Protein AF-A0A8C1MIL1-F1 (afdb_monomer_lite)

Secondary structure (DSSP, 8-state):
-B--PPPP--S----EEE-GGGSSEEEPTTTTTT-GGGGGT--SSSSTTB----S----TTSPP-SGGGT-EEEEE-SS--EEEEEEEEEEEETTEEEEEEEEETTSEEESSSS--TT-S--S----S--EEEEEESSGGGTS-EEEEEEEESSSHHHHHHHHHHHHH-GGG----SEEEEEEEEESSSSS-SEEEEEEEEE-SS-EEEEEEEEEE---SS--EEEEE-GGGSSEEE-TTTTTT-GGGGGG--SSSSTTEEEEE-S--TT-----EEEEEETTEEEEEE-----

Structure (mmCIF, N/CA/C/O backbone):
data_AF-A0A8C1MIL1-F1
#
_entry.id   AF-A0A8C1MIL1-F1
#
loop_
_atom_site.group_PDB
_atom_site.id
_atom_site.type_symbol
_atom_site.label_atom_id
_atom_site.label_alt_id
_atom_site.label_comp_id
_atom_site.label_asym_id
_atom_site.label_entity_id
_atom_site.label_seq_id
_atom_site.pdbx_PDB_ins_code
_atom_site.Cartn_x
_atom_site.Cartn_y
_atom_site.Cartn_z
_atom_site.occupancy
_atom_site.B_iso_or_equiv
_atom_site.auth_seq_id
_atom_site.auth_comp_id
_atom_site.auth_asym_id
_atom_site.auth_atom_id
_atom_site.pdbx_PDB_model_num
ATOM 1 N N . MET A 1 1 ? -21.836 22.537 -1.228 1.00 87.62 1 MET A N 1
ATOM 2 C CA . MET A 1 1 ? -23.223 22.796 -0.783 1.00 87.62 1 MET A CA 1
ATOM 3 C C . MET A 1 1 ? -23.306 24.223 -0.246 1.00 87.62 1 MET A C 1
ATOM 5 O O . MET A 1 1 ? -22.342 24.666 0.369 1.00 87.62 1 MET A O 1
ATOM 9 N N . ASN A 1 2 ? -24.400 24.948 -0.502 1.00 90.69 2 ASN A N 1
ATOM 10 C CA . ASN A 1 2 ? -24.630 26.299 0.033 1.00 90.69 2 ASN A CA 1
ATOM 11 C C . ASN A 1 2 ? -26.013 26.344 0.699 1.00 90.69 2 ASN A C 1
ATOM 13 O O . ASN A 1 2 ? -26.997 25.983 0.055 1.00 90.69 2 ASN A O 1
ATOM 17 N N . TYR A 1 3 ? -26.075 26.788 1.950 1.00 89.75 3 TYR A N 1
ATOM 18 C CA . TYR A 1 3 ? -27.284 26.867 2.767 1.00 89.75 3 TYR A CA 1
ATOM 19 C C . TYR A 1 3 ? -27.642 28.328 3.040 1.00 89.75 3 TYR A C 1
ATOM 21 O O . TYR A 1 3 ? -26.785 29.125 3.417 1.00 89.75 3 TYR A O 1
ATOM 29 N N . GLY A 1 4 ? -28.912 28.670 2.828 1.00 86.75 4 GLY A N 1
ATOM 30 C CA . GLY A 1 4 ? -29.491 29.978 3.136 1.00 86.75 4 GLY A CA 1
ATOM 31 C C . GLY A 1 4 ? -30.578 29.863 4.202 1.00 86.75 4 GLY A C 1
ATOM 32 O O . GLY A 1 4 ? -30.612 28.897 4.962 1.00 86.75 4 GLY A O 1
ATOM 33 N N . ASP A 1 5 ? -31.484 30.835 4.252 1.00 87.62 5 ASP A N 1
ATOM 34 C CA . ASP A 1 5 ? -32.628 30.778 5.162 1.00 87.62 5 ASP A CA 1
ATOM 35 C C . ASP A 1 5 ? -33.560 29.607 4.811 1.00 87.62 5 ASP A C 1
ATOM 37 O O . ASP A 1 5 ? -34.114 29.536 3.713 1.00 87.62 5 ASP A O 1
ATOM 41 N N . CYS A 1 6 ? -33.746 28.689 5.761 1.00 76.69 6 CYS A N 1
ATOM 42 C CA . CYS A 1 6 ? -34.662 27.559 5.631 1.00 76.69 6 CYS A CA 1
ATOM 43 C C . CYS A 1 6 ? -35.956 27.823 6.413 1.00 76.69 6 CYS A C 1
ATOM 45 O O . CYS A 1 6 ? -35.919 28.156 7.599 1.00 76.69 6 CYS A O 1
ATOM 47 N N . ALA A 1 7 ? -37.107 27.629 5.763 1.00 77.81 7 ALA A N 1
ATOM 48 C CA . ALA A 1 7 ? -38.403 27.617 6.439 1.00 77.81 7 ALA A CA 1
ATOM 49 C C . ALA A 1 7 ? -38.511 26.427 7.412 1.00 77.81 7 ALA A C 1
ATOM 51 O O . ALA A 1 7 ? -37.730 25.478 7.339 1.00 77.81 7 ALA A O 1
ATOM 52 N N . VAL A 1 8 ? -39.484 26.470 8.326 1.00 74.50 8 VAL A N 1
ATOM 53 C CA . VAL A 1 8 ? -39.762 25.341 9.225 1.00 74.50 8 VAL A CA 1
ATOM 54 C C . VAL A 1 8 ? -40.230 24.142 8.396 1.00 74.50 8 VAL A C 1
ATOM 56 O O . VAL A 1 8 ? -41.232 24.213 7.688 1.00 74.50 8 VAL A O 1
ATOM 59 N N . LEU A 1 9 ? -39.491 23.044 8.498 1.00 68.88 9 LEU A N 1
ATOM 60 C CA . LEU A 1 9 ? -39.793 21.741 7.922 1.00 68.88 9 LEU A CA 1
ATOM 61 C C . LEU A 1 9 ? -40.241 20.784 9.034 1.00 68.88 9 LEU A C 1
ATOM 63 O O . LEU A 1 9 ? -39.664 20.765 10.124 1.00 68.88 9 LEU A O 1
ATOM 67 N N . TYR A 1 10 ? -41.269 19.983 8.752 1.00 64.50 10 TYR A N 1
ATOM 68 C CA . TYR A 1 10 ? -41.769 18.945 9.653 1.00 64.50 10 TYR A CA 1
ATOM 69 C C . TYR A 1 10 ? -41.165 17.592 9.251 1.00 64.50 10 TYR A C 1
ATOM 71 O O . TYR A 1 10 ? -41.580 17.002 8.257 1.00 64.50 10 TYR A O 1
ATOM 79 N N . GLY A 1 11 ? -40.166 17.118 10.001 1.00 68.44 11 GLY A N 1
ATOM 80 C CA . GLY A 1 11 ? -39.494 15.832 9.776 1.00 68.44 11 GLY A CA 1
ATOM 81 C C . GLY A 1 11 ? -38.071 15.796 10.339 1.00 68.44 11 GLY A C 1
ATOM 82 O O . GLY A 1 11 ? -37.506 16.839 10.667 1.00 68.44 11 GLY A O 1
ATOM 83 N N . GLN A 1 12 ? -37.494 14.596 10.457 1.00 70.12 12 GLN A N 1
ATOM 84 C CA . GLN A 1 12 ? -36.048 14.452 10.645 1.00 70.12 12 GLN A CA 1
ATOM 85 C C . GLN A 1 12 ? -35.345 14.855 9.350 1.00 70.12 12 GLN A C 1
ATOM 87 O O . GLN A 1 12 ? -35.770 14.462 8.263 1.00 70.12 12 GLN A O 1
ATOM 92 N N . LEU A 1 13 ? -34.299 15.666 9.473 1.00 75.81 13 LEU A N 1
ATOM 93 C CA . LEU A 1 13 ? -33.546 16.185 8.344 1.00 75.81 13 LEU A CA 1
ATOM 94 C C . LEU A 1 13 ? -32.064 15.983 8.614 1.00 75.81 13 LEU A C 1
ATOM 96 O O . LEU A 1 13 ? -31.612 16.123 9.743 1.00 75.81 13 LEU A O 1
ATOM 100 N N . GLU A 1 14 ? -31.325 15.647 7.571 1.00 85.88 14 GLU A N 1
ATOM 101 C CA . GLU A 1 14 ? -29.888 15.451 7.634 1.00 85.88 14 GLU A CA 1
ATOM 102 C C . GLU A 1 14 ? -29.273 16.112 6.407 1.00 85.88 14 GLU A C 1
ATOM 104 O O . GLU A 1 14 ? -29.796 16.001 5.297 1.00 85.88 14 GLU A O 1
ATOM 109 N N . ALA A 1 15 ? -28.201 16.867 6.617 1.00 86.19 15 ALA A N 1
ATOM 110 C CA . ALA A 1 15 ? -27.497 17.575 5.561 1.00 86.19 15 ALA A CA 1
ATOM 111 C C . ALA A 1 15 ? -26.055 17.085 5.550 1.00 86.19 15 ALA A C 1
ATOM 113 O O . ALA A 1 15 ? -25.417 17.039 6.597 1.00 86.19 15 ALA A O 1
ATOM 114 N N . GLY A 1 16 ? -25.533 16.708 4.388 1.00 87.25 16 GLY A N 1
ATOM 115 C CA . GLY A 1 16 ? -24.273 15.982 4.333 1.00 87.25 16 GLY A CA 1
ATOM 116 C C . GLY A 1 16 ? -24.038 15.302 2.996 1.00 87.25 16 GLY A C 1
ATOM 117 O O . GLY A 1 16 ? -24.721 15.594 2.013 1.00 87.25 16 GLY A O 1
ATOM 118 N N . TYR A 1 17 ? -23.065 14.402 2.963 1.00 84.56 17 TYR A N 1
ATOM 119 C CA . TYR A 1 17 ? -22.902 13.447 1.873 1.00 84.56 17 TYR A CA 1
ATOM 120 C C . TYR A 1 17 ? -22.817 12.038 2.446 1.00 84.56 17 TYR A C 1
ATOM 122 O O . TYR A 1 17 ? -22.338 11.845 3.560 1.00 84.56 17 TYR A O 1
ATOM 130 N N . ASP A 1 18 ? -23.250 11.071 1.653 1.00 80.19 18 ASP A N 1
ATOM 131 C CA . ASP A 1 18 ? -23.082 9.651 1.919 1.00 80.19 18 ASP A CA 1
ATOM 132 C C . ASP A 1 18 ? -22.713 8.973 0.596 1.00 80.19 18 ASP A C 1
ATOM 134 O O . ASP A 1 18 ? -23.289 9.292 -0.452 1.00 80.19 18 ASP A O 1
ATOM 138 N N . THR A 1 19 ? -21.702 8.109 0.609 1.00 69.94 19 THR A N 1
ATOM 139 C CA . THR A 1 19 ? -21.298 7.328 -0.562 1.00 69.94 19 THR A CA 1
ATOM 140 C C . THR A 1 19 ? -21.998 5.974 -0.583 1.00 69.94 19 THR A C 1
ATOM 142 O O . THR A 1 19 ? -22.664 5.554 0.361 1.00 69.94 19 THR A O 1
ATOM 145 N N . ILE A 1 20 ? -21.849 5.246 -1.691 1.00 63.03 20 ILE A N 1
ATOM 146 C CA . ILE A 1 20 ? -22.391 3.892 -1.797 1.00 63.03 20 ILE A CA 1
ATOM 147 C C . ILE A 1 20 ? -21.884 3.014 -0.635 1.00 63.03 20 ILE A C 1
ATOM 149 O O . ILE A 1 20 ? -20.690 3.001 -0.311 1.00 63.03 20 ILE A O 1
ATOM 153 N N . ASN A 1 21 ? -22.813 2.297 0.002 1.00 63.28 21 ASN A N 1
ATOM 154 C CA . ASN A 1 21 ? -22.585 1.462 1.188 1.00 63.28 21 ASN A CA 1
ATOM 155 C C . ASN A 1 21 ? -22.041 2.208 2.426 1.00 63.28 21 ASN A C 1
ATOM 157 O O . ASN A 1 21 ? -21.473 1.564 3.306 1.00 63.28 21 ASN A O 1
ATOM 161 N N . SER A 1 22 ? -22.162 3.538 2.485 1.00 71.00 22 SER A N 1
ATOM 162 C CA . SER A 1 22 ? -21.698 4.378 3.599 1.00 71.00 22 SER A CA 1
ATOM 163 C C . SER A 1 22 ? -20.225 4.197 3.967 1.00 71.00 22 SER A C 1
ATOM 165 O O . SER A 1 22 ? -19.813 4.325 5.119 1.00 71.00 22 SER A O 1
ATOM 167 N N . THR A 1 23 ? -19.406 3.914 2.953 1.00 54.88 23 THR A N 1
ATOM 168 C CA . THR A 1 23 ? -17.947 3.771 3.088 1.00 54.88 23 THR A CA 1
ATOM 169 C C . THR A 1 23 ? -17.256 5.099 3.395 1.00 54.88 23 THR A C 1
ATOM 171 O O . THR A 1 23 ? -16.190 5.119 4.008 1.00 54.88 23 THR A O 1
ATOM 174 N N . SER A 1 24 ? -17.864 6.213 2.995 1.00 63.47 24 SER A N 1
ATOM 175 C CA . SER A 1 24 ? -17.456 7.562 3.352 1.00 63.47 24 SER A CA 1
ATOM 176 C C . SER A 1 24 ? -18.701 8.430 3.435 1.00 63.47 24 SER A C 1
ATOM 178 O O . SER A 1 24 ? -19.459 8.545 2.476 1.00 63.47 24 SER A O 1
ATOM 180 N N . TYR A 1 25 ? -18.930 9.037 4.588 1.00 78.12 25 TYR A N 1
ATOM 181 C CA . TYR A 1 25 ? -20.067 9.916 4.787 1.00 78.12 25 TYR A CA 1
ATOM 182 C C . TYR A 1 25 ? -19.682 11.042 5.733 1.00 78.12 25 TYR A C 1
ATOM 184 O O . TYR A 1 25 ? -18.759 10.924 6.545 1.00 78.12 25 TYR A O 1
ATOM 192 N N . PHE A 1 26 ? -20.392 12.154 5.623 1.00 81.88 26 PHE A N 1
ATOM 193 C CA . PHE A 1 26 ? -20.271 13.257 6.553 1.00 81.88 26 PHE A CA 1
ATOM 194 C C . PHE A 1 26 ? -21.630 13.878 6.790 1.00 81.88 26 PHE A C 1
ATOM 196 O O . PHE A 1 26 ? -22.290 14.320 5.850 1.00 81.88 26 PHE A O 1
ATOM 203 N N . VAL A 1 27 ? -21.978 13.990 8.065 1.00 87.75 27 VAL A N 1
ATOM 204 C CA . VAL A 1 27 ? -23.176 14.678 8.526 1.00 87.75 27 VAL A CA 1
ATOM 205 C C . VAL A 1 27 ? -22.779 16.054 9.024 1.00 87.75 27 VAL A C 1
ATOM 207 O O . VAL A 1 27 ? -21.952 16.182 9.927 1.00 87.75 27 VAL A O 1
ATOM 210 N N . ILE A 1 28 ? -23.368 17.095 8.447 1.00 87.44 28 ILE A N 1
ATOM 211 C CA . ILE A 1 28 ? -23.156 18.466 8.894 1.00 87.44 28 ILE A CA 1
ATOM 212 C C . ILE A 1 28 ? -23.708 18.607 10.318 1.00 87.44 28 ILE A C 1
ATOM 214 O O . ILE A 1 28 ? -24.901 18.348 10.531 1.00 87.44 28 ILE A O 1
ATOM 218 N N . PRO A 1 29 ? -22.878 19.048 11.285 1.00 82.69 29 PRO A N 1
ATOM 219 C CA . PRO A 1 29 ? -23.339 19.371 12.629 1.00 82.69 29 PRO A CA 1
ATOM 220 C C . PRO A 1 29 ? -24.530 20.335 12.585 1.00 82.69 29 PRO A C 1
ATOM 222 O O . PRO A 1 29 ? -24.611 21.183 11.702 1.00 82.69 29 PRO A O 1
ATOM 225 N N . ASP A 1 30 ? -25.454 20.195 13.533 1.00 81.88 30 ASP A N 1
ATOM 226 C CA . ASP A 1 30 ? -26.741 20.910 13.621 1.00 81.88 30 ASP A CA 1
ATOM 227 C C . ASP A 1 30 ? -27.848 20.471 12.650 1.00 81.88 30 ASP A C 1
ATOM 229 O O . ASP A 1 30 ? -29.009 20.815 12.882 1.00 81.88 30 ASP A O 1
ATOM 233 N N . SER A 1 31 ? -27.559 19.667 11.621 1.00 84.62 31 SER A N 1
ATOM 234 C CA . SER A 1 31 ? -28.613 19.221 10.695 1.00 84.62 31 SER A CA 1
ATOM 235 C C . SER A 1 31 ? -29.627 18.263 11.342 1.00 84.62 31 SER A C 1
ATOM 237 O O . SER A 1 31 ? -30.827 18.440 11.146 1.00 84.62 31 SER A O 1
ATOM 239 N N . THR A 1 32 ? -29.172 17.334 12.191 1.00 75.94 32 THR A N 1
ATOM 240 C CA . THR A 1 32 ? -29.950 16.177 12.684 1.00 75.94 32 THR A CA 1
ATOM 241 C C . THR A 1 32 ? -30.820 16.419 13.921 1.00 75.94 32 THR A C 1
ATOM 243 O O . THR A 1 32 ? -31.705 15.618 14.212 1.00 75.94 32 THR A O 1
ATOM 246 N N . ASN A 1 33 ? -30.637 17.538 14.630 1.00 70.69 33 ASN A N 1
ATOM 247 C CA . ASN A 1 33 ? -31.341 17.834 15.892 1.00 70.69 33 ASN A CA 1
ATOM 248 C C . ASN A 1 33 ? -32.449 18.894 15.748 1.00 70.69 33 ASN A C 1
ATOM 250 O O . ASN A 1 33 ? -32.791 19.579 16.709 1.00 70.69 33 ASN A O 1
ATOM 254 N N . GLY A 1 34 ? -32.981 19.090 14.537 1.00 72.19 34 GLY A N 1
ATOM 255 C CA . GLY A 1 34 ? -33.974 20.138 14.267 1.00 72.19 34 GLY A CA 1
ATOM 256 C C . GLY A 1 34 ?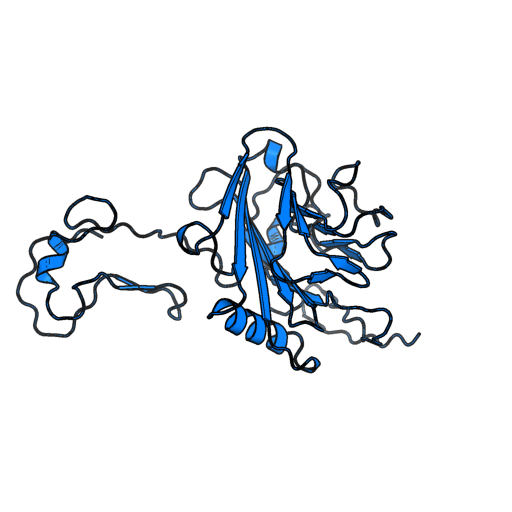 -33.395 21.560 14.226 1.00 72.19 34 GLY A C 1
ATOM 257 O O . GLY A 1 34 ? -34.149 22.517 14.076 1.00 72.19 34 GLY A O 1
ATOM 258 N N . ASN A 1 35 ? -32.067 21.706 14.302 1.00 78.81 35 ASN A N 1
ATOM 259 C CA . ASN A 1 35 ? -31.348 22.981 14.212 1.00 78.81 35 ASN A CA 1
ATOM 260 C C . ASN A 1 35 ? -30.860 23.281 12.777 1.00 78.81 35 ASN A C 1
ATOM 262 O O . ASN A 1 35 ? -29.920 24.044 12.562 1.00 78.81 35 ASN A O 1
ATOM 266 N N . TYR A 1 36 ? -31.513 22.708 11.761 1.00 82.12 36 TYR A N 1
ATOM 267 C CA . TYR A 1 36 ? -31.138 22.880 10.352 1.00 82.12 36 TYR A CA 1
ATOM 268 C C . TYR A 1 36 ? -31.207 24.345 9.882 1.00 82.12 36 TYR A C 1
ATOM 270 O O . TYR A 1 36 ? -30.542 24.723 8.922 1.00 82.12 36 TYR A O 1
ATOM 278 N N . GLN A 1 37 ? -31.956 25.208 10.578 1.00 86.69 37 GLN A N 1
ATOM 279 C CA . GLN A 1 37 ? -31.957 26.653 10.321 1.00 86.69 37 GLN A CA 1
ATOM 280 C C . GLN A 1 37 ? -30.601 27.315 10.609 1.00 86.69 37 GLN A C 1
ATOM 282 O O . GLN A 1 37 ? -30.321 28.387 10.068 1.00 86.69 37 GLN A O 1
ATOM 287 N N . ASN A 1 38 ? -29.746 26.687 11.421 1.00 87.88 38 ASN A N 1
ATOM 288 C CA . ASN A 1 38 ? -28.394 27.165 11.683 1.00 87.88 38 ASN A CA 1
ATOM 289 C C . ASN A 1 38 ? -27.404 26.826 10.558 1.00 87.88 38 ASN A C 1
ATOM 291 O O . ASN A 1 38 ? -26.312 27.386 10.536 1.00 87.88 38 ASN A O 1
ATOM 295 N N . LEU A 1 39 ? -27.768 25.981 9.582 1.00 88.69 39 LEU A N 1
ATOM 296 C CA . LEU A 1 39 ? -26.863 25.586 8.492 1.00 88.69 39 LEU A CA 1
ATOM 297 C C . LEU A 1 39 ? -26.312 26.779 7.699 1.00 88.69 39 LEU A C 1
ATOM 299 O O . LEU A 1 39 ? -25.185 26.719 7.221 1.00 88.69 39 LEU A O 1
ATOM 303 N N . LYS A 1 40 ? -27.056 27.890 7.616 1.00 90.81 40 LYS A N 1
ATOM 304 C CA . LYS A 1 40 ? -26.605 29.154 7.002 1.00 90.81 40 LYS A CA 1
ATOM 305 C C . LYS A 1 40 ? -25.432 29.835 7.724 1.00 90.81 40 LYS A C 1
ATOM 307 O O . LYS A 1 40 ? -24.775 30.690 7.142 1.00 90.81 40 LYS A O 1
ATOM 312 N N . ASN A 1 41 ? -25.187 29.487 8.986 1.00 91.62 41 ASN A N 1
ATOM 313 C CA . ASN A 1 41 ? -24.117 30.051 9.810 1.00 91.62 41 ASN A CA 1
ATOM 314 C C . ASN A 1 41 ? -22.939 29.082 9.980 1.00 91.62 41 ASN A C 1
ATOM 316 O O . ASN A 1 41 ? -21.867 29.503 10.408 1.00 91.62 41 ASN A O 1
ATOM 320 N N . THR A 1 42 ? -23.118 27.798 9.663 1.00 90.50 42 THR A N 1
ATOM 321 C CA . THR A 1 42 ? -22.063 26.789 9.793 1.00 90.50 42 THR A CA 1
ATOM 322 C C . THR A 1 42 ? -21.232 26.692 8.512 1.00 90.50 42 THR A C 1
ATOM 324 O O . THR A 1 42 ? -21.688 27.047 7.422 1.00 90.50 42 THR A O 1
ATOM 327 N N . THR A 1 43 ? -19.976 26.255 8.633 1.00 91.88 43 THR A N 1
ATOM 328 C CA . THR A 1 43 ? -19.057 26.104 7.497 1.00 91.88 43 THR A CA 1
ATOM 329 C C . THR A 1 43 ? -17.841 25.264 7.881 1.00 91.88 43 THR A C 1
ATOM 331 O O . THR A 1 43 ? -17.427 25.263 9.038 1.00 91.88 43 THR A O 1
ATOM 334 N N . ASN A 1 44 ? -17.230 24.606 6.896 1.00 88.75 44 ASN A N 1
ATOM 335 C CA . ASN A 1 44 ? -15.891 24.017 6.996 1.00 88.75 44 ASN A CA 1
ATOM 336 C C . ASN A 1 44 ? -14.839 24.743 6.135 1.00 88.75 44 ASN A C 1
ATOM 338 O O . ASN A 1 44 ? -13.706 24.286 6.029 1.00 88.75 44 ASN A O 1
ATOM 342 N N . VAL A 1 45 ? -15.208 25.860 5.501 1.00 90.25 45 VAL A N 1
ATOM 343 C CA . VAL A 1 45 ? -14.343 26.647 4.601 1.00 90.25 45 VAL A CA 1
ATOM 344 C C . VAL A 1 45 ? -14.342 28.136 4.943 1.00 90.25 45 VAL A C 1
ATOM 346 O O . VAL A 1 45 ? -14.028 28.969 4.098 1.00 90.25 45 VAL A O 1
ATOM 349 N N . ASN A 1 46 ? -14.707 28.488 6.177 1.00 90.69 46 ASN A N 1
ATOM 350 C CA . ASN A 1 46 ? -14.740 29.867 6.678 1.00 90.69 46 ASN A CA 1
ATOM 351 C C . ASN A 1 46 ? -15.631 30.824 5.858 1.00 90.69 46 ASN A C 1
ATOM 353 O O . ASN A 1 46 ? -15.410 32.033 5.851 1.00 90.69 46 ASN A O 1
ATOM 357 N N . VAL A 1 47 ? -16.661 30.299 5.186 1.00 92.62 47 VAL A N 1
ATOM 358 C CA . VAL A 1 47 ? -17.673 31.092 4.472 1.00 92.62 47 VAL A CA 1
ATOM 359 C C . VAL A 1 47 ? -19.052 30.664 4.982 1.00 92.62 47 VAL A C 1
ATOM 361 O O . VAL A 1 47 ? -19.442 29.527 4.712 1.00 92.62 47 VAL A O 1
ATOM 364 N N . PRO A 1 48 ? -19.797 31.523 5.709 1.00 94.31 48 PRO A N 1
ATOM 365 C CA . PRO A 1 48 ? -21.088 31.161 6.297 1.00 94.31 48 PRO A CA 1
ATOM 366 C C . PRO A 1 48 ? -22.035 30.496 5.294 1.00 94.31 48 PRO A C 1
ATOM 368 O O . PRO A 1 48 ? -22.184 30.963 4.162 1.00 94.31 48 PRO A O 1
ATOM 371 N N . GLY A 1 49 ? -22.618 29.363 5.686 1.00 91.06 49 GLY A N 1
ATOM 372 C CA . GLY A 1 49 ? -23.559 28.605 4.864 1.00 91.06 49 GLY A CA 1
ATOM 373 C C . GLY A 1 49 ? -22.898 27.775 3.770 1.00 91.06 49 GLY A C 1
ATOM 374 O O . GLY A 1 49 ? -23.558 26.947 3.142 1.00 91.06 49 GLY A O 1
ATOM 375 N N . ARG A 1 50 ? -21.595 27.940 3.526 1.00 92.06 50 ARG A N 1
ATOM 376 C CA . ARG A 1 50 ? -20.857 27.160 2.535 1.00 92.06 50 ARG A CA 1
ATOM 377 C C . ARG A 1 50 ? -20.193 25.969 3.195 1.00 92.06 50 ARG A C 1
ATOM 379 O O . ARG A 1 50 ? -19.356 26.110 4.084 1.00 92.06 50 ARG A O 1
ATOM 386 N N . TRP A 1 51 ? -20.499 24.805 2.650 1.00 90.44 51 TRP A N 1
ATOM 387 C CA . TRP A 1 51 ? -19.824 23.557 2.959 1.00 90.44 51 TRP A CA 1
ATOM 388 C C . TRP A 1 51 ? -19.199 22.998 1.691 1.00 90.44 51 TRP A C 1
ATOM 390 O O . TRP A 1 51 ? -19.889 22.808 0.683 1.00 90.44 51 TRP A O 1
ATOM 400 N N . ALA A 1 52 ? -17.897 22.750 1.719 1.00 83.31 52 ALA A N 1
ATOM 401 C CA . ALA A 1 52 ? -17.183 22.129 0.613 1.00 83.31 52 ALA A CA 1
ATOM 402 C C . ALA A 1 52 ? -16.678 20.759 1.052 1.00 83.31 52 ALA A C 1
ATOM 404 O O . ALA A 1 52 ? -15.958 20.643 2.036 1.00 83.31 52 ALA A O 1
ATOM 405 N N . PHE A 1 53 ? -17.056 19.727 0.313 1.00 76.56 53 PHE A N 1
ATOM 406 C CA . PHE A 1 53 ? -16.593 18.367 0.550 1.00 76.56 53 PHE A CA 1
ATOM 407 C C . PHE A 1 53 ? -15.804 17.915 -0.663 1.00 76.56 53 PHE A C 1
ATOM 409 O O . PHE A 1 53 ? -16.107 18.324 -1.788 1.00 76.56 53 PHE A O 1
ATOM 416 N N . ASN A 1 54 ? -14.779 17.103 -0.431 1.00 68.19 54 ASN A N 1
ATOM 417 C CA . ASN A 1 54 ? -14.012 16.534 -1.521 1.00 68.19 54 ASN A CA 1
ATOM 418 C C . ASN A 1 54 ? -14.896 15.519 -2.262 1.00 68.19 54 ASN A C 1
ATOM 420 O O . ASN A 1 54 ? -15.361 14.558 -1.660 1.00 68.19 54 ASN A O 1
ATOM 424 N N . ALA A 1 55 ? -15.170 15.770 -3.544 1.00 64.50 55 ALA A N 1
ATOM 425 C CA . ALA A 1 55 ? -15.975 14.879 -4.381 1.00 64.50 55 ALA A CA 1
ATOM 426 C C . ALA A 1 55 ? -15.168 13.683 -4.913 1.00 64.50 55 ALA A C 1
ATOM 428 O O . ALA A 1 55 ? -15.748 12.737 -5.441 1.00 64.50 55 ALA A O 1
ATOM 429 N N . TRP A 1 56 ? -13.839 13.727 -4.787 1.00 73.19 56 TRP A N 1
ATOM 430 C CA . TRP A 1 56 ? -12.969 12.604 -5.083 1.00 73.19 56 TRP A CA 1
ATOM 431 C C . TRP A 1 56 ? -12.723 11.798 -3.808 1.00 73.19 56 TRP A C 1
ATOM 433 O O . TRP A 1 56 ? -12.280 12.339 -2.792 1.00 73.19 56 TRP A O 1
ATOM 443 N N . ALA A 1 57 ? -12.993 10.500 -3.889 1.00 75.38 57 ALA A N 1
ATOM 444 C CA . ALA A 1 57 ? -12.619 9.525 -2.883 1.00 75.38 57 ALA A CA 1
ATOM 445 C C . ALA A 1 57 ? -11.640 8.536 -3.514 1.00 75.38 57 ALA A C 1
ATOM 447 O O . ALA A 1 57 ? -11.818 8.125 -4.663 1.00 75.38 57 ALA A O 1
ATOM 448 N N . ALA A 1 58 ? -10.622 8.143 -2.751 1.00 85.56 58 ALA A N 1
ATOM 449 C CA . ALA A 1 58 ? -9.769 7.034 -3.144 1.00 85.56 58 ALA A CA 1
ATOM 450 C C . ALA A 1 58 ? -10.608 5.749 -3.313 1.00 85.56 58 ALA A C 1
ATOM 452 O O . ALA A 1 58 ? -11.671 5.626 -2.690 1.00 85.56 58 ALA A O 1
ATOM 453 N N . PRO A 1 59 ? -10.148 4.774 -4.119 1.00 90.31 59 PRO A N 1
ATOM 454 C CA . PRO A 1 59 ? -10.822 3.485 -4.230 1.00 90.31 59 PRO A CA 1
ATOM 455 C C . PRO A 1 59 ? -11.063 2.868 -2.847 1.00 90.31 59 PRO A C 1
ATOM 457 O O . PRO A 1 59 ? -10.193 2.931 -1.983 1.00 90.31 59 PRO A O 1
ATOM 460 N N . ALA A 1 60 ? -12.217 2.226 -2.632 1.00 88.81 60 ALA A N 1
ATOM 461 C CA . ALA A 1 60 ? -12.618 1.718 -1.312 1.00 88.81 60 ALA A CA 1
ATOM 462 C C . ALA A 1 60 ? -11.624 0.712 -0.695 1.00 88.81 60 ALA A C 1
ATOM 464 O O . ALA A 1 60 ? -11.603 0.523 0.521 1.00 88.81 60 ALA A O 1
ATOM 465 N N . ILE A 1 61 ? -10.776 0.084 -1.517 1.00 94.81 61 ILE A N 1
ATOM 466 C CA . ILE A 1 61 ? -9.689 -0.795 -1.070 1.00 94.81 61 ILE A CA 1
ATOM 467 C C . ILE A 1 61 ? -8.567 -0.043 -0.339 1.00 94.81 61 ILE A C 1
ATOM 469 O O . ILE A 1 61 ? -7.790 -0.672 0.369 1.00 94.81 61 ILE A O 1
ATOM 473 N N . PHE A 1 62 ? -8.467 1.280 -0.454 1.00 96.38 62 PHE A N 1
ATOM 474 C CA . PHE A 1 62 ? -7.472 2.052 0.280 1.00 96.38 62 PHE A CA 1
ATOM 475 C C . PHE A 1 62 ? -7.867 2.150 1.755 1.00 96.38 62 PHE A C 1
ATOM 477 O O . PHE A 1 62 ? -9.030 2.365 2.118 1.00 96.38 62 PHE A O 1
ATOM 484 N N . TYR A 1 63 ? -6.879 1.982 2.623 1.00 95.38 63 TYR A N 1
ATOM 485 C CA . TYR A 1 63 ? -6.942 2.426 4.007 1.00 95.38 63 TYR A CA 1
ATOM 486 C C . TYR A 1 63 ? -6.951 3.951 4.021 1.00 95.38 63 TYR A C 1
ATOM 488 O O . TYR A 1 63 ? -6.420 4.568 3.100 1.00 95.38 63 TYR A O 1
ATOM 496 N N . LEU A 1 64 ? -7.587 4.554 5.028 1.00 90.06 64 LEU A N 1
ATOM 497 C CA . LEU A 1 64 ? -7.620 6.012 5.148 1.00 90.06 64 LEU A CA 1
ATOM 498 C C . LEU A 1 64 ? -6.187 6.560 5.193 1.00 90.06 64 LEU A C 1
ATOM 500 O O . LEU A 1 64 ? -5.320 5.943 5.804 1.00 90.06 64 LEU A O 1
ATOM 504 N N . PHE A 1 65 ? -5.966 7.691 4.529 1.00 92.00 65 PHE A N 1
ATOM 505 C CA . PHE A 1 65 ? -4.664 8.345 4.436 1.00 92.00 65 PHE A CA 1
ATOM 506 C C . PHE A 1 65 ? -4.819 9.868 4.351 1.00 92.00 65 PHE A C 1
ATOM 508 O O . PHE A 1 65 ? -5.909 10.394 4.092 1.00 92.00 65 PHE A O 1
ATOM 515 N N . GLY A 1 66 ? -3.702 10.566 4.528 1.00 88.06 66 GLY A N 1
ATOM 516 C CA . GLY A 1 66 ? -3.581 12.020 4.550 1.00 88.06 66 GLY A CA 1
ATOM 517 C C . GLY A 1 66 ? -3.912 12.638 5.910 1.00 88.06 66 GLY A C 1
ATOM 518 O O . GLY A 1 66 ? -4.302 11.962 6.861 1.00 88.06 66 GLY A O 1
ATOM 519 N N . SER A 1 67 ? -3.803 13.960 5.993 1.00 82.44 67 SER A N 1
ATOM 520 C CA . SER A 1 67 ? -3.941 14.743 7.229 1.00 82.44 67 SER A CA 1
ATOM 521 C C . SER A 1 67 ? -5.231 14.459 8.006 1.00 82.44 67 SER A C 1
ATOM 523 O O . SER A 1 67 ? -5.233 14.457 9.234 1.00 82.44 67 SER A O 1
ATOM 525 N N . ALA A 1 68 ? -6.340 14.182 7.311 1.00 80.12 68 ALA A N 1
ATOM 526 C CA . ALA A 1 68 ? -7.616 13.849 7.950 1.00 80.12 68 ALA A CA 1
ATOM 527 C C . ALA A 1 68 ? -7.602 12.483 8.667 1.00 80.12 68 ALA A C 1
ATOM 529 O O . ALA A 1 68 ? -8.366 12.284 9.609 1.00 80.12 68 ALA A O 1
ATOM 530 N N . ALA A 1 69 ? -6.734 11.561 8.241 1.00 81.69 69 ALA A N 1
ATOM 531 C CA . ALA A 1 69 ? -6.462 10.289 8.910 1.00 81.69 69 ALA A CA 1
ATOM 532 C C . ALA A 1 69 ? -5.375 10.409 10.000 1.00 81.69 69 ALA A C 1
ATOM 534 O O . ALA A 1 69 ? -5.113 9.443 10.720 1.00 81.69 69 ALA A O 1
ATOM 535 N N . GLY A 1 70 ? -4.780 11.600 10.148 1.00 86.88 70 GLY A N 1
ATOM 536 C CA . GLY A 1 70 ? -3.701 11.894 11.085 1.00 86.88 70 GLY A CA 1
ATOM 537 C C . GLY A 1 70 ? -2.307 11.565 10.556 1.00 86.88 70 GLY A C 1
ATOM 538 O O . GLY A 1 70 ? -1.382 11.497 11.361 1.00 86.88 70 GLY A O 1
ATOM 539 N N . ASP A 1 71 ? -2.150 11.318 9.253 1.00 94.69 71 ASP A N 1
ATOM 540 C CA . ASP A 1 71 ? -0.866 10.929 8.670 1.00 94.69 71 ASP A CA 1
ATOM 541 C C . ASP A 1 71 ? 0.212 12.010 8.828 1.00 94.69 71 ASP A C 1
ATOM 543 O O . ASP A 1 71 ? -0.059 13.213 8.805 1.00 94.69 71 ASP A O 1
ATOM 547 N N . THR A 1 72 ? 1.462 11.558 8.909 1.00 95.69 72 THR A N 1
ATOM 548 C CA . THR A 1 72 ? 2.631 12.407 8.667 1.00 95.69 72 THR A CA 1
ATOM 549 C C . THR A 1 72 ? 2.845 12.514 7.161 1.00 95.69 72 THR A C 1
ATOM 551 O O . THR A 1 72 ? 2.863 11.496 6.472 1.00 95.69 72 THR A O 1
ATOM 554 N N . GLU A 1 73 ? 3.013 13.731 6.650 1.00 93.50 73 GLU A N 1
ATOM 555 C CA . GLU A 1 73 ? 3.053 14.017 5.214 1.00 93.50 73 GLU A CA 1
ATOM 556 C C . GLU A 1 73 ? 4.412 14.574 4.780 1.00 93.50 73 GLU A C 1
ATOM 558 O O . GLU A 1 73 ? 4.984 15.438 5.447 1.00 93.50 73 GLU A O 1
ATOM 563 N N . TYR A 1 74 ? 4.901 14.104 3.634 1.00 91.31 74 TYR A N 1
ATOM 564 C CA . TYR A 1 74 ? 6.132 14.565 3.004 1.00 91.31 74 TYR A CA 1
ATOM 565 C C . TYR A 1 74 ? 5.882 14.875 1.530 1.00 91.31 74 TYR A C 1
ATOM 567 O O . TYR A 1 74 ? 5.216 14.125 0.816 1.00 91.31 74 TYR A O 1
ATOM 575 N N . SER A 1 75 ? 6.460 15.977 1.062 1.00 86.94 75 SER A N 1
ATOM 576 C CA . SER A 1 75 ? 6.467 16.365 -0.346 1.00 86.94 75 SER A CA 1
ATOM 577 C C . SER A 1 75 ? 7.886 16.709 -0.765 1.00 86.94 75 SER A C 1
ATOM 579 O O . SER A 1 75 ? 8.545 17.487 -0.069 1.00 86.94 75 SER A O 1
ATOM 581 N N . LEU A 1 76 ? 8.319 16.193 -1.908 1.00 75.44 76 LEU A N 1
ATOM 582 C CA . LEU A 1 76 ? 9.585 16.564 -2.530 1.00 75.44 76 LEU A CA 1
ATOM 583 C C . LEU A 1 76 ? 9.316 17.122 -3.931 1.00 75.44 76 LEU A C 1
ATOM 585 O O . LEU A 1 76 ? 8.385 16.697 -4.617 1.00 75.44 76 LEU A O 1
ATOM 589 N N . THR A 1 77 ? 10.111 18.112 -4.332 1.00 62.38 77 THR A N 1
ATOM 590 C CA . THR A 1 77 ? 10.030 18.761 -5.653 1.00 62.38 77 THR A CA 1
ATOM 591 C C . THR A 1 77 ? 11.332 18.638 -6.452 1.00 62.38 77 THR A C 1
ATOM 593 O O . THR A 1 77 ? 11.491 19.348 -7.439 1.00 62.38 77 THR A O 1
ATOM 596 N N . SER A 1 78 ? 12.282 17.819 -5.996 1.00 57.78 78 SER A N 1
ATOM 597 C CA . SER A 1 78 ? 13.584 17.567 -6.632 1.00 57.78 78 SER A CA 1
ATOM 598 C C . SER A 1 78 ? 14.105 16.179 -6.246 1.00 57.78 78 SER A C 1
ATOM 600 O O . SER A 1 78 ? 13.651 15.671 -5.225 1.00 57.78 78 SER A O 1
ATOM 602 N N . ASP A 1 79 ? 15.053 15.670 -7.033 1.00 57.59 79 ASP A N 1
ATOM 603 C CA . ASP A 1 79 ? 15.660 14.328 -7.120 1.00 57.59 79 ASP A CA 1
ATOM 604 C C . ASP A 1 79 ? 15.689 13.448 -5.851 1.00 57.59 79 ASP A C 1
ATOM 606 O O . ASP A 1 79 ? 15.903 13.942 -4.738 1.00 57.59 79 ASP A O 1
ATOM 610 N N . GLU A 1 80 ? 15.536 12.136 -6.085 1.00 64.38 80 GLU A N 1
ATOM 611 C CA . GLU A 1 80 ? 15.920 10.961 -5.281 1.00 64.38 80 GLU A CA 1
ATOM 612 C C . GLU A 1 80 ? 16.094 11.217 -3.776 1.00 64.38 80 GLU A C 1
ATOM 614 O O . GLU A 1 80 ? 17.115 11.705 -3.278 1.00 64.38 80 GLU A O 1
ATOM 619 N N . GLY A 1 81 ? 15.081 10.823 -3.006 1.00 80.88 81 GLY A N 1
ATOM 620 C CA . GLY A 1 81 ? 15.103 10.974 -1.562 1.00 80.88 81 GLY A CA 1
ATOM 621 C C . GLY A 1 81 ? 14.350 9.879 -0.830 1.00 80.88 81 GLY A C 1
ATOM 622 O O . GLY A 1 81 ? 13.473 9.196 -1.366 1.00 80.88 81 GLY A O 1
ATOM 623 N N . TYR A 1 82 ? 14.656 9.773 0.458 1.00 89.06 82 TYR A N 1
ATOM 624 C CA . TYR A 1 82 ? 13.979 8.860 1.359 1.00 89.06 82 TYR A CA 1
ATOM 625 C C . TYR A 1 82 ? 13.791 9.465 2.744 1.00 89.06 82 TYR A C 1
ATOM 627 O O . TYR A 1 82 ? 14.528 10.355 3.177 1.00 89.06 82 TYR A O 1
ATOM 635 N N . VAL A 1 83 ? 12.822 8.927 3.477 1.00 92.88 83 VAL A N 1
ATOM 636 C CA . VAL A 1 83 ? 12.594 9.244 4.886 1.00 92.88 83 VAL A CA 1
ATOM 637 C C . VAL A 1 83 ? 12.731 7.966 5.712 1.00 92.88 83 VAL A C 1
ATOM 639 O O . VAL A 1 83 ? 11.969 7.023 5.492 1.00 92.88 83 VAL A O 1
ATOM 642 N N . PRO A 1 84 ? 13.673 7.901 6.673 1.00 95.19 84 PRO A N 1
ATOM 643 C CA . PRO A 1 84 ? 13.715 6.804 7.626 1.00 95.19 84 PRO A CA 1
ATOM 644 C C . PRO A 1 84 ? 12.527 6.909 8.587 1.00 95.19 84 PRO A C 1
ATOM 646 O O . PRO A 1 84 ? 12.282 7.961 9.181 1.00 95.19 84 PRO A O 1
ATOM 649 N N . VAL A 1 85 ? 11.808 5.807 8.775 1.00 97.50 85 VAL A N 1
ATOM 650 C CA . VAL A 1 85 ? 10.650 5.723 9.666 1.00 97.50 85 VAL A CA 1
ATOM 651 C C . VAL A 1 85 ? 10.869 4.605 10.671 1.00 97.50 85 VAL A C 1
ATOM 653 O O . VAL A 1 85 ? 10.986 3.440 10.299 1.00 97.50 85 VAL A O 1
ATOM 656 N N . SER A 1 86 ? 10.910 4.950 11.957 1.00 98.00 86 SER A N 1
ATOM 657 C CA . SER A 1 86 ? 10.966 3.970 13.043 1.00 98.00 86 SER A CA 1
ATOM 658 C C . SER A 1 86 ? 9.595 3.349 13.292 1.00 98.00 86 SER A C 1
ATOM 660 O O . SER A 1 86 ? 8.580 4.048 13.364 1.00 98.00 86 SER A O 1
ATOM 662 N N . PHE A 1 87 ? 9.561 2.035 13.474 1.00 97.81 87 PHE A N 1
ATOM 663 C CA . PHE A 1 87 ? 8.353 1.328 13.865 1.00 97.81 87 PHE A CA 1
ATOM 664 C C . PHE A 1 87 ? 8.123 1.426 15.370 1.00 97.81 87 PHE A C 1
ATOM 666 O O . PHE A 1 87 ? 9.049 1.319 16.172 1.00 97.81 87 PHE A O 1
ATOM 673 N N . SER A 1 88 ? 6.862 1.593 15.759 1.00 97.00 88 SER A N 1
ATOM 674 C CA . SER A 1 88 ? 6.438 1.528 17.159 1.00 97.00 88 SER A CA 1
ATOM 675 C C . SER A 1 88 ? 6.429 0.096 17.702 1.00 97.00 88 SER A C 1
ATOM 677 O O . SER A 1 88 ? 6.543 -0.099 18.910 1.00 97.00 88 SER A O 1
ATOM 679 N N . ILE A 1 89 ? 6.315 -0.897 16.815 1.00 94.94 89 ILE A N 1
ATOM 680 C CA . ILE A 1 89 ? 6.401 -2.330 17.104 1.00 94.94 89 ILE A CA 1
ATOM 681 C C . ILE A 1 89 ? 7.266 -2.972 16.007 1.00 94.94 89 ILE A C 1
ATOM 683 O O . ILE A 1 89 ? 7.046 -2.654 14.839 1.00 94.94 89 ILE A O 1
ATOM 687 N N . PRO A 1 90 ? 8.225 -3.861 16.333 1.00 95.19 90 PRO A N 1
ATOM 688 C CA . PRO A 1 90 ? 9.037 -4.525 15.319 1.00 95.19 90 PRO A CA 1
ATOM 689 C C . PRO A 1 90 ? 8.183 -5.271 14.285 1.00 95.19 90 PRO A C 1
ATOM 691 O O . PRO A 1 90 ? 7.201 -5.933 14.633 1.00 95.19 90 PRO A O 1
ATOM 694 N N . TYR A 1 91 ? 8.574 -5.185 13.017 1.00 96.62 91 TYR A N 1
ATOM 695 C CA . TYR A 1 91 ? 7.889 -5.831 11.900 1.00 96.62 91 TYR A CA 1
ATOM 696 C C . TYR A 1 91 ? 8.787 -6.896 11.279 1.00 96.62 91 TYR A C 1
ATOM 698 O O . TYR A 1 91 ? 9.955 -6.640 10.994 1.00 96.62 91 TYR A O 1
ATOM 706 N N . THR A 1 92 ? 8.236 -8.086 11.056 1.00 95.56 92 THR A N 1
ATOM 707 C CA . THR A 1 92 ? 8.954 -9.185 10.404 1.00 95.56 92 THR A CA 1
ATOM 708 C C . THR A 1 92 ? 8.663 -9.174 8.911 1.00 95.56 92 THR A C 1
ATOM 710 O O . THR A 1 92 ? 7.499 -9.192 8.508 1.00 95.56 92 THR A O 1
ATOM 713 N N . PHE A 1 93 ? 9.718 -9.148 8.106 1.00 95.19 93 PHE A N 1
ATOM 714 C CA . PHE A 1 93 ? 9.676 -9.297 6.661 1.00 95.19 93 PHE A CA 1
ATOM 715 C C . PHE A 1 93 ? 10.532 -10.513 6.290 1.00 95.19 93 PHE A C 1
ATOM 717 O O . PHE A 1 93 ? 11.752 -10.508 6.436 1.00 95.19 93 PHE A O 1
ATOM 724 N N . PHE A 1 94 ? 9.853 -11.585 5.894 1.00 92.44 94 PHE A N 1
ATOM 725 C CA . PHE A 1 94 ? 10.381 -12.935 5.733 1.00 92.44 94 PHE A CA 1
ATOM 726 C C . PHE A 1 94 ? 11.158 -13.405 6.968 1.00 92.44 94 PHE A C 1
ATOM 728 O O . PHE A 1 94 ? 10.600 -13.502 8.063 1.00 92.44 94 PHE A O 1
ATOM 735 N N . ASP A 1 95 ? 12.435 -13.730 6.805 1.00 89.81 95 ASP A N 1
ATOM 736 C CA . ASP A 1 95 ? 13.265 -14.307 7.859 1.00 89.81 95 ASP A CA 1
ATOM 737 C C . ASP A 1 95 ? 13.919 -13.232 8.759 1.00 89.81 95 ASP A C 1
ATOM 739 O O . ASP A 1 95 ? 14.628 -13.577 9.705 1.00 89.81 95 ASP A O 1
ATOM 743 N N . ASN A 1 96 ? 13.650 -11.940 8.513 1.00 92.94 96 ASN A N 1
ATOM 744 C CA . ASN A 1 96 ? 14.253 -10.809 9.221 1.00 92.94 96 ASN A CA 1
ATOM 745 C C . ASN A 1 96 ? 13.218 -9.963 9.980 1.00 92.94 96 ASN A C 1
ATOM 747 O O . ASN A 1 96 ? 12.113 -9.712 9.501 1.00 92.94 96 ASN A O 1
ATOM 751 N N . THR A 1 97 ? 13.598 -9.452 11.155 1.00 95.19 97 THR A N 1
ATOM 752 C CA . THR A 1 97 ? 12.776 -8.520 11.945 1.00 95.19 97 THR A CA 1
ATOM 753 C C . THR A 1 97 ? 13.423 -7.141 11.987 1.00 95.19 97 THR A C 1
ATOM 755 O O . THR A 1 97 ? 14.589 -6.993 12.355 1.00 95.19 97 THR A O 1
ATOM 758 N N . TYR A 1 98 ? 12.635 -6.120 11.664 1.00 96.56 98 TYR A N 1
ATOM 759 C CA . TYR A 1 98 ? 13.063 -4.736 11.512 1.00 96.56 98 TYR A CA 1
ATOM 760 C C . TYR A 1 98 ? 12.398 -3.816 12.532 1.00 96.56 98 TYR A C 1
ATOM 762 O O . TYR A 1 98 ? 11.252 -4.020 12.930 1.00 96.56 98 TYR A O 1
ATOM 770 N N . ASN A 1 99 ? 13.120 -2.767 12.926 1.00 97.38 99 ASN A N 1
ATOM 771 C CA . ASN A 1 99 ? 12.625 -1.700 13.807 1.00 97.38 99 ASN A CA 1
ATOM 772 C C . ASN A 1 99 ? 12.364 -0.390 13.049 1.00 97.38 99 ASN A C 1
ATOM 774 O O . ASN A 1 99 ? 11.968 0.608 13.648 1.00 97.38 99 ASN A O 1
ATOM 778 N N . SER A 1 100 ? 12.631 -0.371 11.748 1.00 97.50 100 SER A N 1
ATOM 779 C CA . SER A 1 100 ? 12.462 0.785 10.880 1.00 97.50 100 SER A CA 1
ATOM 780 C C . SER A 1 100 ? 12.431 0.353 9.419 1.00 97.50 100 SER A C 1
ATOM 782 O O . SER A 1 100 ? 12.826 -0.766 9.096 1.00 97.50 100 SER A O 1
ATOM 784 N N . LEU A 1 101 ? 12.024 1.270 8.551 1.00 97.50 101 LEU A N 1
ATOM 785 C CA . LEU A 1 101 ? 12.222 1.195 7.106 1.00 97.50 101 LEU A CA 1
ATOM 786 C C . LEU A 1 101 ? 12.618 2.568 6.558 1.00 97.50 101 LEU A C 1
ATOM 788 O O . LEU A 1 101 ? 12.617 3.563 7.287 1.00 97.50 101 LEU A O 1
ATOM 792 N N . TYR A 1 102 ? 12.899 2.627 5.266 1.00 95.50 102 TYR A N 1
ATOM 793 C CA . TYR A 1 102 ? 13.063 3.850 4.496 1.00 95.50 102 TYR A CA 1
ATOM 794 C C . TYR A 1 102 ? 11.920 3.947 3.486 1.00 95.50 102 TYR A C 1
ATOM 796 O O . TYR A 1 102 ? 11.705 3.019 2.707 1.00 95.50 102 TYR A O 1
ATOM 804 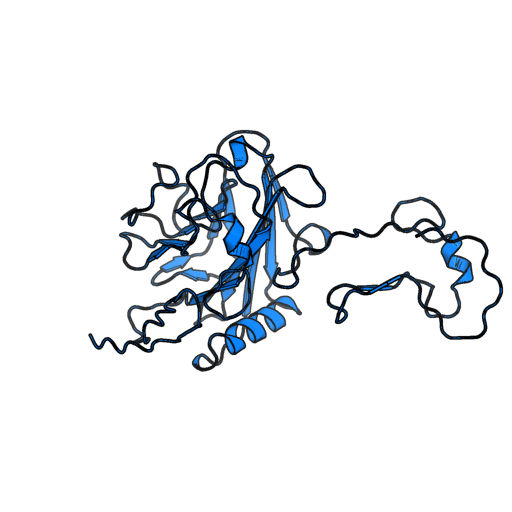N N . VAL A 1 103 ? 11.172 5.051 3.524 1.00 94.44 103 VAL A N 1
ATOM 805 C CA . VAL A 1 103 ? 10.138 5.369 2.529 1.00 94.44 103 VAL A CA 1
ATOM 806 C C . VAL A 1 103 ? 10.767 6.232 1.451 1.00 94.44 103 VAL A C 1
ATOM 808 O O . VAL A 1 103 ? 11.182 7.352 1.748 1.00 94.44 103 VAL A O 1
ATOM 811 N N . HIS A 1 104 ? 10.831 5.729 0.225 1.00 90.62 104 HIS A N 1
ATOM 812 C CA . HIS A 1 104 ? 11.395 6.449 -0.916 1.00 90.62 104 HIS A CA 1
ATOM 813 C C . HIS A 1 104 ? 10.304 7.181 -1.693 1.00 90.62 104 HIS A C 1
ATOM 815 O O . HIS A 1 104 ? 9.162 6.717 -1.764 1.00 90.62 104 HIS A O 1
ATOM 821 N N . PHE A 1 105 ? 10.639 8.317 -2.304 1.00 88.62 105 PHE A N 1
ATOM 822 C CA . PHE A 1 105 ? 9.689 9.070 -3.139 1.00 88.62 105 PHE A CA 1
ATOM 823 C C . PHE A 1 105 ? 9.385 8.386 -4.479 1.00 88.62 105 PHE A C 1
ATOM 825 O O . PHE A 1 105 ? 8.405 8.740 -5.124 1.00 88.62 105 PHE A O 1
ATOM 832 N N . ASN A 1 106 ? 10.139 7.358 -4.859 1.00 86.38 106 ASN A N 1
ATOM 833 C CA . ASN A 1 106 ? 9.976 6.601 -6.101 1.00 86.38 106 ASN A CA 1
ATOM 834 C C . ASN A 1 106 ? 9.130 5.318 -5.942 1.00 86.38 106 ASN A C 1
ATOM 836 O O . ASN A 1 106 ? 9.218 4.406 -6.757 1.00 86.38 106 ASN A O 1
ATOM 840 N N . GLY A 1 107 ? 8.319 5.222 -4.880 1.00 89.25 107 GLY A N 1
ATOM 841 C CA . GLY A 1 107 ? 7.405 4.092 -4.667 1.00 89.25 107 GLY A CA 1
ATOM 842 C C . GLY A 1 107 ? 8.056 2.845 -4.056 1.00 89.25 107 GLY A C 1
ATOM 843 O O . GLY A 1 107 ? 7.452 1.767 -4.080 1.00 89.25 107 GLY A O 1
ATOM 844 N N . LEU A 1 108 ? 9.260 2.981 -3.493 1.00 90.75 108 LEU A N 1
ATOM 845 C CA . LEU A 1 108 ? 10.006 1.911 -2.833 1.00 90.75 108 LEU A CA 1
ATOM 846 C C . LEU A 1 108 ? 9.932 2.009 -1.296 1.00 90.75 108 LEU A C 1
ATOM 848 O O . LEU A 1 108 ? 9.953 3.094 -0.708 1.00 90.75 108 LEU A O 1
ATOM 852 N N . LEU A 1 109 ? 9.894 0.854 -0.630 1.00 94.94 109 LEU A N 1
ATOM 853 C CA . LEU A 1 109 ? 10.194 0.693 0.793 1.00 94.94 109 LEU A CA 1
ATOM 854 C C . LEU A 1 109 ? 11.387 -0.242 0.948 1.00 94.94 109 LEU A C 1
ATOM 856 O O . LEU A 1 109 ? 11.293 -1.390 0.526 1.00 94.94 109 LEU A O 1
ATOM 860 N N . THR A 1 110 ? 12.456 0.192 1.611 1.00 94.56 110 THR A N 1
ATOM 861 C CA . THR A 1 110 ? 13.590 -0.683 1.957 1.00 94.56 110 THR A CA 1
ATOM 862 C C . THR A 1 110 ? 13.699 -0.845 3.469 1.00 94.56 110 THR A C 1
ATOM 864 O O . THR A 1 110 ? 13.420 0.088 4.222 1.00 94.56 110 THR A O 1
ATOM 867 N N . PHE A 1 111 ? 14.080 -2.027 3.949 1.00 95.06 111 PHE A N 1
ATOM 868 C CA . PHE A 1 111 ? 14.064 -2.329 5.386 1.00 95.06 111 PHE A CA 1
ATOM 869 C C . PHE A 1 111 ? 15.433 -2.192 6.059 1.00 95.06 111 PHE A C 1
ATOM 871 O O . PHE A 1 111 ? 15.532 -1.688 7.177 1.00 95.06 111 PHE A O 1
ATOM 878 N N . ASN A 1 112 ? 16.500 -2.636 5.396 1.00 90.69 112 ASN A N 1
ATOM 879 C CA . ASN A 1 112 ? 17.821 -2.780 6.013 1.00 90.69 112 ASN A CA 1
ATOM 880 C C . ASN A 1 112 ? 18.838 -1.703 5.609 1.00 90.69 112 ASN A C 1
ATOM 882 O O . ASN A 1 112 ? 19.772 -1.459 6.370 1.00 90.69 112 ASN A O 1
ATOM 886 N N . GLN A 1 113 ? 18.670 -1.054 4.456 1.00 87.56 113 GLN A N 1
ATOM 887 C CA . GLN A 1 113 ? 19.513 0.060 4.012 1.00 87.56 113 GLN A CA 1
ATOM 888 C C . GLN A 1 113 ? 18.783 0.959 3.000 1.00 87.56 113 GLN A C 1
ATOM 890 O O . GLN A 1 113 ? 17.784 0.519 2.426 1.00 87.56 113 GLN A O 1
ATOM 895 N N . PRO A 1 114 ? 19.236 2.211 2.789 1.00 80.38 114 PRO A N 1
ATOM 896 C CA . PRO A 1 114 ? 18.753 3.060 1.699 1.00 80.38 114 PRO A CA 1
ATOM 897 C C . PRO A 1 114 ? 19.001 2.446 0.307 1.00 80.38 114 PRO A C 1
ATOM 899 O O . PRO A 1 114 ? 19.749 1.485 0.191 1.00 80.38 114 PRO A O 1
ATOM 902 N N . GLU A 1 115 ? 18.339 3.024 -0.696 1.00 70.12 115 GLU A N 1
ATOM 903 C CA . GLU A 1 115 ? 18.144 2.623 -2.104 1.00 70.12 115 GLU A CA 1
ATOM 904 C C . GLU A 1 115 ? 19.116 1.590 -2.728 1.00 70.12 115 GLU A C 1
ATOM 906 O O . GLU A 1 115 ? 20.336 1.741 -2.615 1.00 70.12 115 GLU A O 1
ATOM 911 N N . PRO A 1 116 ? 18.603 0.584 -3.475 1.00 61.41 116 PRO A N 1
ATOM 912 C CA . PRO A 1 116 ? 19.434 -0.261 -4.330 1.00 61.41 116 PRO A CA 1
ATOM 913 C C . PRO A 1 116 ? 20.130 0.580 -5.412 1.00 61.41 116 PRO A C 1
ATOM 915 O O . PRO A 1 116 ? 19.489 1.346 -6.123 1.00 61.41 116 PRO A O 1
ATOM 918 N N . ALA A 1 117 ? 21.440 0.402 -5.588 1.00 52.84 117 ALA A N 1
ATOM 919 C CA . ALA A 1 117 ? 22.310 1.279 -6.385 1.00 52.84 117 ALA A CA 1
ATOM 920 C C . ALA A 1 117 ? 22.065 1.330 -7.922 1.00 52.84 117 ALA A C 1
ATOM 922 O O . ALA A 1 117 ? 22.958 1.775 -8.645 1.00 52.84 117 ALA A 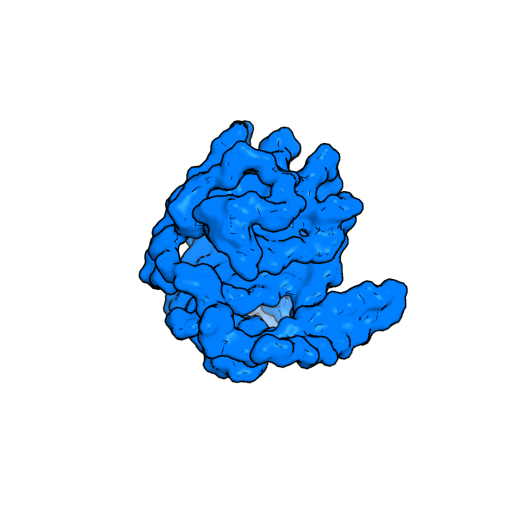O 1
ATOM 923 N N . SER A 1 118 ? 20.940 0.840 -8.463 1.00 53.69 118 SER A N 1
ATOM 924 C CA . SER A 1 118 ? 20.786 0.603 -9.914 1.00 53.69 118 SER A CA 1
ATOM 925 C C . SER A 1 118 ? 19.411 0.874 -10.553 1.00 53.69 118 SER A C 1
ATOM 927 O O . SER A 1 118 ? 19.196 0.416 -11.680 1.00 53.69 118 SER A O 1
ATOM 929 N N . GLY A 1 119 ? 18.503 1.610 -9.899 1.00 62.38 119 GLY A N 1
ATOM 930 C CA . GLY A 1 119 ? 17.171 1.914 -10.458 1.00 62.38 119 GLY A CA 1
ATOM 931 C C . GLY A 1 119 ? 16.319 0.660 -10.753 1.00 62.38 119 GLY A C 1
ATOM 932 O O . GLY A 1 119 ? 16.745 -0.454 -10.419 1.00 62.38 119 GLY A O 1
ATOM 933 N N . PRO A 1 120 ? 15.131 0.802 -11.378 1.00 60.06 120 PRO A N 1
ATOM 934 C CA . PRO A 1 120 ? 14.178 -0.290 -11.606 1.00 60.06 120 PRO A CA 1
ATOM 935 C C . PRO A 1 120 ? 14.676 -1.261 -12.690 1.00 60.06 120 PRO A C 1
ATOM 937 O O . PRO A 1 120 ? 14.247 -1.230 -13.838 1.00 60.06 120 PRO A O 1
ATOM 940 N N . ASN A 1 121 ? 15.624 -2.122 -12.336 1.00 60.69 121 ASN A N 1
ATOM 941 C CA . ASN A 1 121 ? 16.065 -3.244 -13.157 1.00 60.69 121 ASN A CA 1
ATOM 942 C C . ASN A 1 121 ? 15.878 -4.550 -12.368 1.00 60.69 121 ASN A C 1
ATOM 944 O O . ASN A 1 121 ? 16.857 -5.120 -11.871 1.00 60.69 121 ASN A O 1
ATOM 948 N N . TYR A 1 122 ? 14.650 -5.063 -12.236 1.00 58.69 122 TYR A N 1
ATOM 949 C CA . TYR A 1 122 ? 14.441 -6.399 -11.681 1.00 58.69 122 TYR A CA 1
ATOM 950 C C . TYR A 1 122 ? 14.939 -7.447 -12.649 1.00 58.69 122 TYR A C 1
ATOM 952 O O . TYR A 1 122 ? 14.409 -7.626 -13.749 1.00 58.69 122 TYR A O 1
ATOM 960 N N . ASN A 1 123 ? 15.845 -8.286 -12.151 1.00 54.75 123 ASN A N 1
ATOM 961 C CA . ASN A 1 123 ? 15.848 -9.677 -12.569 1.00 54.75 123 ASN A CA 1
ATOM 962 C C . ASN A 1 123 ? 16.515 -10.611 -11.557 1.00 54.75 123 ASN A C 1
ATOM 964 O O . ASN A 1 123 ? 17.653 -11.037 -11.764 1.00 54.75 123 ASN A O 1
ATOM 968 N N . PRO A 1 124 ? 15.743 -11.065 -10.551 1.00 57.66 124 PRO A N 1
ATOM 969 C CA . PRO A 1 124 ? 16.044 -10.814 -9.130 1.00 57.66 124 PRO A CA 1
ATOM 970 C C . PRO A 1 124 ? 17.240 -9.892 -8.890 1.00 57.66 124 PRO A C 1
ATOM 972 O O . PRO A 1 124 ? 18.328 -10.144 -9.402 1.00 57.66 124 PRO A O 1
ATOM 975 N N . THR A 1 125 ? 17.097 -8.857 -8.068 1.00 65.25 125 THR A N 1
ATOM 976 C CA . THR A 1 125 ? 18.229 -7.942 -7.831 1.00 65.25 125 THR A CA 1
ATOM 977 C C . THR A 1 125 ? 19.461 -8.696 -7.321 1.00 65.25 125 THR A C 1
ATOM 979 O O . THR A 1 125 ? 20.593 -8.290 -7.588 1.00 65.25 125 THR A O 1
ATOM 982 N N . ARG A 1 126 ? 19.247 -9.828 -6.617 1.00 72.75 126 ARG A N 1
ATOM 983 C CA . ARG A 1 126 ? 20.269 -10.560 -5.849 1.00 72.75 126 ARG A CA 1
ATOM 984 C C . ARG A 1 126 ? 21.060 -9.602 -4.962 1.00 72.75 126 ARG A C 1
ATOM 986 O O . ARG A 1 126 ? 22.244 -9.819 -4.702 1.00 72.75 126 ARG A O 1
ATOM 993 N N . GLY A 1 127 ? 20.383 -8.531 -4.557 1.00 78.12 127 GLY A N 1
ATOM 994 C CA . GLY A 1 127 ? 20.938 -7.431 -3.811 1.00 78.12 127 GLY A CA 1
ATOM 995 C C . GLY A 1 127 ? 21.118 -7.792 -2.348 1.00 78.12 127 GLY A C 1
ATOM 996 O O . GLY A 1 127 ? 20.844 -8.911 -1.894 1.00 78.12 127 GLY A O 1
ATOM 997 N N . ALA A 1 128 ? 21.594 -6.805 -1.606 1.00 85.75 128 ALA A N 1
ATOM 998 C CA . ALA A 1 128 ? 21.728 -6.882 -0.163 1.00 85.75 128 ALA A CA 1
ATOM 999 C C . ALA A 1 128 ? 20.512 -6.269 0.545 1.00 85.75 128 ALA A C 1
ATOM 1001 O O . ALA A 1 128 ? 20.569 -6.073 1.754 1.00 85.75 128 ALA A O 1
ATOM 1002 N N . GLU A 1 129 ? 19.438 -5.960 -0.179 1.00 87.00 129 GLU A N 1
ATOM 1003 C CA . GLU A 1 129 ? 18.260 -5.249 0.302 1.00 87.00 129 GLU A CA 1
ATOM 1004 C C . GLU A 1 129 ? 17.047 -6.174 0.461 1.00 87.00 129 GLU A C 1
ATOM 1006 O O . GLU A 1 129 ? 16.717 -6.951 -0.431 1.00 87.00 129 GLU A O 1
ATOM 1011 N N . ASP A 1 130 ? 16.339 -6.019 1.576 1.00 92.19 130 ASP A N 1
ATOM 1012 C CA . ASP A 1 130 ? 14.947 -6.436 1.725 1.00 92.19 130 ASP A CA 1
ATOM 1013 C C . ASP A 1 130 ? 14.064 -5.237 1.375 1.00 92.19 130 ASP A C 1
ATOM 1015 O O . ASP A 1 130 ? 14.201 -4.162 1.981 1.00 92.19 130 ASP A O 1
ATOM 1019 N N . PHE A 1 131 ? 13.158 -5.396 0.408 1.00 93.56 131 PHE A N 1
ATOM 1020 C CA . PHE A 1 131 ? 12.332 -4.283 -0.043 1.00 93.56 131 PHE A CA 1
ATOM 1021 C C . PHE A 1 131 ? 10.970 -4.677 -0.616 1.00 93.56 131 PHE A C 1
ATOM 1023 O O . PHE A 1 131 ? 10.736 -5.782 -1.107 1.00 93.56 131 PHE A O 1
ATOM 1030 N N . ILE A 1 132 ? 10.067 -3.701 -0.583 1.00 95.38 132 ILE A N 1
ATOM 1031 C CA . ILE A 1 132 ? 8.764 -3.716 -1.238 1.00 95.38 132 ILE A CA 1
ATOM 1032 C C . ILE A 1 132 ? 8.755 -2.604 -2.291 1.00 95.38 132 ILE A C 1
ATOM 1034 O O . ILE A 1 132 ? 8.872 -1.428 -1.953 1.00 95.38 132 ILE A O 1
ATOM 1038 N N . ALA A 1 133 ? 8.572 -2.970 -3.556 1.00 93.19 133 ALA A N 1
ATOM 1039 C CA . ALA A 1 133 ? 8.360 -2.044 -4.662 1.00 93.19 133 ALA A CA 1
ATOM 1040 C C . ALA A 1 133 ? 6.852 -1.899 -4.896 1.00 93.19 133 ALA A C 1
ATOM 1042 O O . ALA A 1 133 ? 6.225 -2.767 -5.504 1.00 93.19 133 ALA A O 1
ATOM 1043 N N . ALA A 1 134 ? 6.240 -0.829 -4.386 1.00 93.00 134 ALA A N 1
ATOM 1044 C CA . ALA A 1 134 ? 4.822 -0.569 -4.630 1.00 93.00 134 ALA A CA 1
ATOM 1045 C C . ALA A 1 134 ? 4.594 -0.270 -6.117 1.00 93.00 134 ALA A C 1
ATOM 1047 O O . ALA A 1 134 ? 3.728 -0.874 -6.748 1.00 93.00 134 ALA A O 1
ATOM 1048 N N . LEU A 1 135 ? 5.407 0.634 -6.660 1.00 89.69 135 LEU A N 1
ATOM 1049 C CA . LEU A 1 135 ? 5.585 0.899 -8.082 1.00 89.69 135 LEU A CA 1
ATOM 1050 C C . LEU A 1 135 ? 6.922 1.637 -8.223 1.00 89.69 135 LEU A C 1
ATOM 1052 O O . LEU A 1 135 ? 6.957 2.857 -8.107 1.00 89.69 135 LEU A O 1
ATOM 1056 N N . TRP A 1 136 ? 8.012 0.888 -8.361 1.00 87.62 136 TRP A N 1
ATOM 1057 C CA . TRP A 1 136 ? 9.365 1.431 -8.422 1.00 87.62 136 TRP A CA 1
ATOM 1058 C C . TRP A 1 136 ? 9.686 1.910 -9.836 1.00 87.62 136 TRP A C 1
ATOM 1060 O O . TRP A 1 136 ? 9.620 1.130 -10.788 1.00 87.62 136 TRP A O 1
ATOM 1070 N N . SER A 1 137 ? 9.967 3.206 -9.948 1.00 82.94 137 SER A N 1
ATOM 1071 C CA . SER A 1 137 ? 10.369 3.915 -11.165 1.00 82.94 137 SER A CA 1
ATOM 1072 C C . SER A 1 137 ? 10.755 5.345 -10.809 1.00 82.94 137 SER A C 1
ATOM 1074 O O . SER A 1 137 ? 10.338 5.831 -9.762 1.00 82.94 137 SER A O 1
ATOM 1076 N N . ASP A 1 138 ? 11.410 6.048 -11.731 1.00 77.62 138 ASP A N 1
ATOM 1077 C CA . ASP A 1 138 ? 11.743 7.481 -11.653 1.00 77.62 138 ASP A CA 1
ATOM 1078 C C . ASP A 1 138 ? 10.486 8.381 -11.780 1.00 77.62 138 ASP A C 1
ATOM 1080 O O . ASP A 1 138 ? 10.344 9.226 -12.661 1.00 77.62 138 ASP A O 1
ATOM 1084 N N . LEU A 1 139 ? 9.475 8.134 -10.941 1.00 75.81 139 LEU A N 1
ATOM 1085 C CA . LEU A 1 139 ? 8.163 8.793 -10.943 1.00 75.81 139 LEU A CA 1
ATOM 1086 C C . LEU A 1 139 ? 8.245 10.277 -10.569 1.00 75.81 139 LEU A C 1
ATOM 1088 O O . LEU A 1 139 ? 7.409 11.084 -10.992 1.00 75.81 139 LEU A O 1
ATOM 1092 N N . ASP A 1 140 ? 9.216 10.611 -9.733 1.00 67.44 140 ASP A N 1
ATOM 1093 C CA . ASP A 1 140 ? 9.508 11.939 -9.211 1.00 67.44 140 ASP A CA 1
ATOM 1094 C C . ASP A 1 140 ? 10.066 12.900 -10.270 1.00 67.44 140 ASP A C 1
ATOM 1096 O O . ASP A 1 140 ? 9.852 14.108 -10.149 1.00 67.44 140 ASP A O 1
ATOM 1100 N N . ASP A 1 141 ? 10.624 12.383 -11.368 1.00 72.19 141 ASP A N 1
ATOM 1101 C CA . ASP A 1 141 ? 11.049 13.188 -12.523 1.00 72.19 141 ASP A CA 1
ATOM 1102 C C . ASP A 1 141 ? 9.866 13.749 -13.329 1.00 72.19 141 ASP A C 1
ATOM 1104 O O . ASP A 1 141 ? 9.956 14.801 -13.972 1.00 72.19 141 ASP A O 1
ATOM 1108 N N . TYR A 1 142 ? 8.721 13.062 -13.295 1.00 75.56 142 TYR A N 1
ATOM 1109 C CA . TYR A 1 142 ? 7.539 13.409 -14.092 1.00 75.56 142 TYR A CA 1
ATOM 1110 C C . TYR A 1 142 ? 6.480 14.158 -13.289 1.00 75.56 142 TYR A C 1
ATOM 1112 O O . TYR A 1 142 ? 5.704 14.951 -13.839 1.00 75.56 142 TYR A O 1
ATOM 1120 N N . TYR A 1 143 ? 6.418 13.902 -11.985 1.00 77.38 143 TYR A N 1
ATOM 1121 C CA . TYR A 1 143 ? 5.396 14.440 -11.108 1.00 77.38 143 TYR A CA 1
ATOM 1122 C C . TYR A 1 143 ? 5.982 14.842 -9.763 1.00 77.38 143 TYR A C 1
ATOM 1124 O O . TYR A 1 143 ? 6.783 14.128 -9.177 1.00 77.38 143 TYR A O 1
ATOM 1132 N N . SER A 1 144 ? 5.446 15.919 -9.182 1.00 81.00 144 SER A N 1
ATOM 1133 C CA . SER A 1 144 ? 5.642 16.172 -7.756 1.00 81.00 144 SER A CA 1
ATOM 1134 C C . SER A 1 144 ? 5.146 14.965 -6.956 1.00 81.00 144 SER A C 1
ATOM 1136 O O . SER A 1 144 ? 3.952 14.633 -7.032 1.00 81.00 144 SER A O 1
ATOM 1138 N N . CYS A 1 145 ? 6.042 14.340 -6.195 1.00 80.75 145 CYS A N 1
ATOM 1139 C CA . CYS A 1 145 ? 5.688 13.244 -5.312 1.00 80.75 145 CYS A CA 1
ATOM 1140 C C . CYS A 1 145 ? 5.276 13.772 -3.941 1.00 80.75 145 CYS A C 1
ATOM 1142 O O . CYS A 1 145 ? 5.966 14.567 -3.297 1.00 80.75 145 CYS A O 1
ATOM 1144 N N . PHE A 1 146 ? 4.153 13.254 -3.470 1.00 88.44 146 PHE A N 1
ATOM 1145 C CA . PHE A 1 146 ? 3.707 13.369 -2.099 1.00 88.44 146 PHE A CA 1
ATOM 1146 C C . PHE A 1 146 ? 3.516 11.962 -1.545 1.00 88.44 146 PHE A C 1
ATOM 1148 O O . PHE A 1 146 ? 2.833 11.153 -2.172 1.00 88.44 146 PHE A O 1
ATOM 1155 N N . PHE A 1 147 ? 4.050 11.672 -0.362 1.00 92.62 147 PHE A N 1
ATOM 1156 C CA . PHE A 1 147 ? 3.620 10.494 0.382 1.00 92.62 147 PHE A CA 1
ATOM 1157 C C . PHE A 1 147 ? 3.196 10.857 1.797 1.00 92.62 147 PHE A C 1
ATOM 1159 O O . PHE A 1 147 ? 3.683 11.815 2.399 1.00 92.62 147 PHE A O 1
ATOM 1166 N N . SER A 1 148 ? 2.280 10.064 2.335 1.00 95.62 148 SER A N 1
ATOM 1167 C CA . SER A 1 148 ? 1.834 10.159 3.717 1.00 95.62 148 SER A CA 1
ATOM 1168 C C . SER A 1 148 ? 1.901 8.793 4.379 1.00 95.62 148 SER A C 1
ATOM 1170 O O . SER A 1 148 ? 1.700 7.775 3.711 1.00 95.62 148 SER A O 1
ATOM 1172 N N . TYR A 1 149 ? 2.199 8.754 5.676 1.00 98.06 149 TYR A N 1
ATOM 1173 C CA . TYR A 1 149 ? 2.153 7.510 6.434 1.00 98.06 149 TYR A CA 1
ATOM 1174 C C . TYR A 1 149 ? 1.573 7.674 7.836 1.00 98.06 149 TYR A C 1
ATOM 1176 O O . TYR A 1 149 ? 1.653 8.741 8.449 1.00 98.06 149 TYR A O 1
ATOM 1184 N N . GLN A 1 150 ? 1.054 6.571 8.369 1.00 97.56 150 GLN A N 1
ATOM 1185 C CA . GLN A 1 150 ? 0.609 6.456 9.753 1.00 97.56 150 GLN A CA 1
ATOM 1186 C C . GLN A 1 150 ? 0.810 5.036 10.293 1.00 97.56 150 GLN A C 1
ATOM 1188 O O . GLN A 1 150 ? 0.754 4.050 9.556 1.00 97.56 150 GLN A O 1
ATOM 1193 N N . GLN A 1 151 ? 1.025 4.939 11.605 1.00 98.19 151 GLN A N 1
ATOM 1194 C CA . GLN A 1 151 ? 1.051 3.696 12.366 1.00 98.19 151 GLN A CA 1
ATOM 1195 C C . GLN A 1 151 ? -0.157 3.598 13.2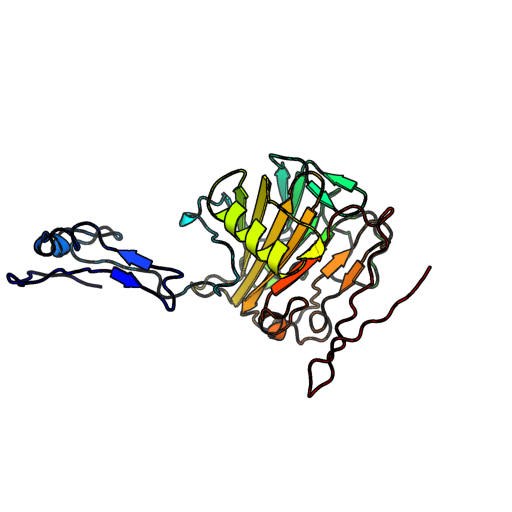91 1.00 98.19 151 GLN A C 1
ATOM 1197 O O . GLN A 1 151 ? -0.544 4.562 13.949 1.00 98.19 151 GLN A O 1
ATOM 1202 N N . TYR A 1 152 ? -0.706 2.398 13.406 1.00 97.69 152 TYR A N 1
ATOM 1203 C CA . TYR A 1 152 ? -1.851 2.098 14.248 1.00 97.69 152 TYR A CA 1
ATOM 1204 C C . TYR A 1 152 ? -1.519 0.918 15.156 1.00 97.69 152 TYR A C 1
ATOM 1206 O O . TYR A 1 152 ? -1.046 -0.119 14.696 1.00 97.69 152 TYR A O 1
ATOM 1214 N N . THR A 1 153 ? -1.814 1.066 16.445 1.00 97.38 153 THR A N 1
ATOM 1215 C CA . THR A 1 153 ? -1.746 -0.001 17.466 1.00 97.38 153 THR A CA 1
ATOM 1216 C C . THR A 1 153 ? -3.100 -0.245 18.135 1.00 97.38 153 THR A C 1
ATOM 1218 O O . THR A 1 153 ? -3.226 -1.062 19.044 1.00 97.38 153 THR A O 1
ATOM 1221 N N . ASN A 1 154 ? -4.132 0.487 17.711 1.00 93.12 154 ASN A N 1
ATOM 1222 C CA . ASN A 1 154 ? -5.510 0.370 18.172 1.00 93.12 154 ASN A CA 1
ATOM 1223 C C . ASN A 1 154 ? -6.472 0.953 17.117 1.00 93.12 154 ASN A C 1
ATOM 1225 O O . ASN A 1 154 ? -6.048 1.536 16.118 1.00 93.12 154 ASN A O 1
ATOM 1229 N N . GLY A 1 155 ? -7.776 0.792 17.347 1.00 92.50 155 GLY A N 1
ATOM 1230 C CA . GLY A 1 155 ? -8.823 1.404 16.528 1.00 92.50 155 GLY A CA 1
ATOM 1231 C C . GLY A 1 155 ? -9.319 0.543 15.363 1.00 92.50 155 GLY A C 1
ATOM 1232 O O . GLY A 1 155 ? -8.968 -0.629 15.202 1.00 92.50 155 GLY A O 1
ATOM 1233 N N . SER A 1 156 ? -10.189 1.137 14.545 1.00 91.50 156 SER A N 1
ATOM 1234 C CA . SER A 1 156 ? -10.888 0.453 13.448 1.00 91.50 156 SER A CA 1
ATOM 1235 C C . SER A 1 156 ? -9.955 -0.024 12.332 1.00 91.50 156 SER A C 1
ATOM 1237 O O . SER A 1 156 ? -10.282 -0.992 11.648 1.00 91.50 156 SER A O 1
ATOM 1239 N N . VAL A 1 157 ? -8.773 0.584 12.182 1.00 94.31 157 VAL A N 1
ATOM 1240 C CA . VAL A 1 157 ? -7.765 0.167 11.194 1.00 94.31 157 VAL A CA 1
ATOM 1241 C C . VAL A 1 157 ? -7.265 -1.256 11.463 1.00 94.31 157 VAL A C 1
ATOM 1243 O O . VAL A 1 157 ? -7.218 -2.062 10.536 1.00 94.31 157 VAL A O 1
ATOM 1246 N N . LEU A 1 158 ? -6.994 -1.615 12.725 1.00 96.50 158 LEU A N 1
ATOM 1247 C CA . LEU A 1 158 ? -6.617 -2.987 13.100 1.00 96.50 158 LEU A CA 1
ATOM 1248 C C . LEU A 1 158 ? -7.768 -3.969 12.869 1.00 96.50 158 LEU A C 1
ATOM 1250 O O . LEU A 1 158 ? -7.541 -5.096 12.433 1.00 96.50 158 LEU A O 1
ATOM 1254 N N . THR A 1 159 ? -9.009 -3.542 13.128 1.00 95.50 159 THR A N 1
ATOM 1255 C CA . THR A 1 159 ? -10.201 -4.372 12.879 1.00 95.50 159 THR A CA 1
ATOM 1256 C C . THR A 1 159 ? -10.345 -4.673 11.387 1.00 95.50 159 THR A C 1
ATOM 1258 O O . THR A 1 159 ? -10.547 -5.825 11.008 1.00 95.50 159 THR A O 1
ATOM 1261 N N . ARG A 1 160 ? -10.166 -3.658 10.532 1.00 96.94 160 ARG A N 1
ATOM 1262 C CA . ARG A 1 160 ? -10.178 -3.810 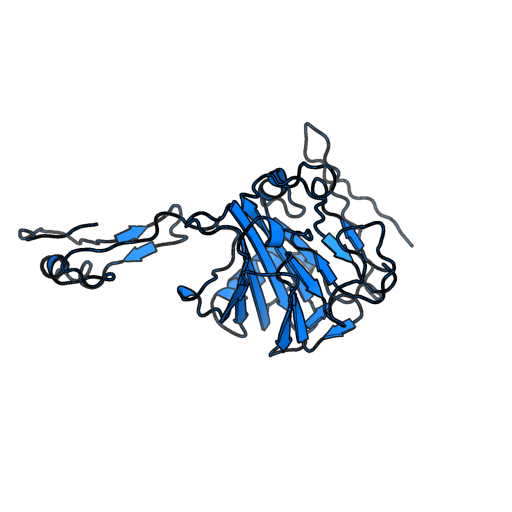9.074 1.00 96.94 160 ARG A CA 1
ATOM 1263 C C . ARG A 1 160 ? -9.050 -4.718 8.586 1.00 96.94 160 ARG A C 1
ATOM 1265 O O . ARG A 1 160 ? -9.328 -5.651 7.846 1.00 96.94 160 ARG A O 1
ATOM 1272 N N . ALA A 1 161 ? -7.817 -4.504 9.042 1.00 98.00 161 ALA A N 1
ATOM 1273 C CA . ALA A 1 161 ? -6.679 -5.344 8.665 1.00 98.00 161 ALA A CA 1
ATOM 1274 C C . ALA A 1 161 ? -6.866 -6.800 9.103 1.00 98.00 161 ALA A C 1
ATOM 1276 O O . ALA A 1 161 ? -6.607 -7.721 8.337 1.00 98.00 161 ALA A O 1
ATOM 1277 N N . THR A 1 162 ? -7.403 -7.015 10.304 1.00 98.06 162 THR A N 1
ATOM 1278 C CA . THR A 1 162 ? -7.767 -8.352 10.789 1.00 98.06 162 THR A CA 1
ATOM 1279 C C . THR A 1 162 ? -8.802 -9.014 9.882 1.00 98.06 162 THR A C 1
ATOM 1281 O O . THR A 1 162 ? -8.657 -10.187 9.544 1.00 98.06 162 THR A O 1
ATOM 1284 N N . HIS A 1 163 ? -9.842 -8.281 9.480 1.00 96.88 163 HIS A N 1
ATOM 1285 C CA . HIS A 1 163 ? -10.868 -8.794 8.576 1.00 96.88 163 HIS A CA 1
ATOM 1286 C C . HIS A 1 163 ? -10.296 -9.131 7.194 1.00 96.88 163 HIS A C 1
ATOM 1288 O O . HIS A 1 163 ? -10.470 -10.256 6.732 1.00 96.88 163 HIS A O 1
ATOM 1294 N N . ASP A 1 164 ? -9.563 -8.198 6.584 1.00 97.31 164 ASP A N 1
ATOM 1295 C CA . ASP A 1 164 ? -8.950 -8.361 5.263 1.00 97.31 164 ASP A CA 1
ATOM 1296 C C . ASP A 1 164 ? -8.024 -9.591 5.233 1.00 97.31 164 ASP A C 1
ATOM 1298 O O . ASP A 1 164 ? -8.166 -10.464 4.378 1.00 97.31 164 ASP A O 1
ATOM 1302 N N . ILE A 1 165 ? -7.113 -9.717 6.206 1.00 97.69 165 ILE A N 1
ATOM 1303 C CA . ILE A 1 165 ? -6.178 -10.848 6.264 1.00 97.69 165 ILE A CA 1
ATOM 1304 C C . ILE A 1 165 ? -6.908 -12.175 6.485 1.00 97.69 165 ILE A C 1
ATOM 1306 O O . ILE A 1 165 ? -6.596 -13.145 5.801 1.00 97.69 165 ILE A O 1
ATOM 1310 N N . ASN A 1 166 ? -7.898 -12.244 7.378 1.00 96.00 166 ASN A N 1
ATOM 1311 C CA . ASN A 1 166 ? -8.652 -13.487 7.581 1.00 96.00 166 ASN A CA 1
ATOM 1312 C C . ASN A 1 166 ? -9.549 -13.845 6.389 1.00 96.00 166 ASN A C 1
ATOM 1314 O O . ASN A 1 166 ? -9.840 -15.021 6.183 1.00 96.00 166 ASN A O 1
ATOM 1318 N N . GLN A 1 167 ? -9.971 -12.866 5.587 1.00 94.94 167 GLN A N 1
ATOM 1319 C CA . GLN A 1 167 ? -10.689 -13.127 4.343 1.00 94.94 167 GLN A CA 1
ATOM 1320 C C . GLN A 1 167 ? -9.778 -13.800 3.305 1.00 94.94 167 GLN A C 1
ATOM 1322 O O . GLN A 1 167 ? -10.211 -14.735 2.632 1.00 94.94 167 GLN A O 1
ATOM 1327 N N . TYR A 1 168 ? -8.532 -13.341 3.167 1.00 93.88 168 TYR A N 1
ATOM 1328 C CA . TYR A 1 168 ? -7.603 -13.842 2.144 1.00 93.88 168 TYR A CA 1
ATOM 1329 C C . TYR A 1 168 ? -6.805 -15.071 2.600 1.00 93.88 168 TYR A C 1
ATOM 1331 O O . TYR A 1 168 ? -6.480 -15.940 1.793 1.00 93.88 168 TYR A O 1
ATOM 1339 N N . PHE A 1 169 ? -6.530 -15.171 3.901 1.00 92.62 169 PHE A N 1
ATOM 1340 C CA . PHE A 1 169 ? -5.726 -16.219 4.528 1.00 92.62 169 PHE A CA 1
ATOM 1341 C C . PHE A 1 169 ? -6.471 -16.858 5.719 1.00 92.62 169 PHE A C 1
ATOM 1343 O O . PHE A 1 169 ? -5.974 -16.838 6.849 1.00 92.62 169 PHE A O 1
ATOM 1350 N N . PRO A 1 170 ? -7.654 -17.470 5.505 1.00 90.94 170 PRO A N 1
ATOM 1351 C CA . PRO A 1 170 ? -8.541 -17.921 6.587 1.00 90.94 170 PRO A CA 1
ATOM 1352 C C . PRO A 1 170 ? -7.937 -18.999 7.495 1.00 90.94 170 PRO A C 1
ATOM 1354 O O . PRO A 1 170 ? -8.376 -19.174 8.625 1.00 90.94 170 PRO A O 1
ATOM 1357 N N . GLN A 1 171 ? -6.913 -19.716 7.025 1.00 89.00 171 GLN A N 1
ATOM 1358 C CA . GLN A 1 171 ? -6.245 -20.770 7.796 1.00 89.00 171 GLN A CA 1
ATOM 1359 C C . GLN A 1 171 ? -5.299 -20.226 8.879 1.00 89.00 171 GLN A C 1
ATOM 1361 O O . GLN A 1 171 ? -4.799 -20.994 9.697 1.00 89.00 171 GLN A O 1
ATOM 1366 N N . MET A 1 172 ? -5.024 -18.919 8.879 1.00 86.00 172 MET A N 1
ATOM 1367 C CA . MET A 1 172 ? -4.006 -18.316 9.742 1.00 86.00 172 MET A CA 1
ATOM 1368 C C . MET A 1 172 ? -4.548 -17.863 11.103 1.00 86.00 172 MET A C 1
ATOM 1370 O O . MET A 1 172 ? -3.740 -17.616 11.993 1.00 86.00 172 MET A O 1
ATOM 1374 N N . ASN A 1 173 ? -5.878 -17.770 11.279 1.00 88.19 173 ASN A N 1
ATOM 1375 C CA . ASN A 1 173 ? -6.537 -17.273 12.499 1.00 88.19 173 ASN A CA 1
ATOM 1376 C C . ASN A 1 173 ? -5.869 -16.002 13.047 1.00 88.19 173 ASN A C 1
ATOM 1378 O O . ASN A 1 173 ? -5.378 -15.952 14.175 1.00 88.19 173 ASN A O 1
ATOM 1382 N N . PHE A 1 174 ? -5.804 -14.983 12.200 1.00 95.00 174 PHE A N 1
ATOM 1383 C CA . PHE A 1 174 ? -5.000 -13.798 12.431 1.00 95.00 174 PHE A CA 1
ATOM 1384 C C . PHE A 1 174 ? -5.738 -12.741 13.262 1.00 95.00 174 PHE A C 1
ATOM 1386 O O . PHE A 1 174 ? -6.957 -12.598 13.180 1.00 95.00 174 PHE A O 1
ATOM 1393 N N . THR A 1 175 ? -5.003 -11.949 14.039 1.00 97.38 175 THR A N 1
ATOM 1394 C CA . THR A 1 175 ? -5.497 -10.708 14.652 1.00 97.38 175 THR A CA 1
ATOM 1395 C C . THR A 1 175 ? -4.390 -9.665 14.591 1.00 97.38 175 THR A C 1
ATOM 1397 O O . THR A 1 175 ? -3.293 -9.901 15.090 1.00 97.38 175 THR A O 1
ATOM 1400 N N . ALA A 1 176 ? -4.668 -8.520 13.967 1.00 97.88 176 ALA A N 1
ATOM 1401 C CA . ALA A 1 176 ? -3.703 -7.436 13.843 1.00 97.88 176 ALA A CA 1
ATOM 1402 C C . ALA A 1 176 ? -3.490 -6.751 15.198 1.00 97.88 176 ALA A C 1
ATOM 1404 O O . ALA A 1 176 ? -4.451 -6.353 15.857 1.00 97.88 176 ALA A O 1
ATOM 1405 N N . SER A 1 177 ? -2.230 -6.564 15.576 1.00 97.75 177 SER A N 1
ATOM 1406 C CA . SER A 1 177 ? -1.792 -5.757 16.720 1.00 97.75 177 SER A CA 1
ATOM 1407 C C . SER A 1 177 ? -1.063 -4.483 16.286 1.00 97.75 177 SER A C 1
ATOM 1409 O O . SER A 1 177 ? -0.937 -3.546 17.074 1.00 97.75 177 SER A O 1
ATOM 1411 N N . TRP A 1 178 ? -0.622 -4.421 15.028 1.00 98.50 178 TRP A N 1
ATOM 1412 C CA . TRP A 1 178 ? 0.056 -3.269 14.450 1.00 98.50 178 TRP A CA 1
ATOM 1413 C C . TRP A 1 178 ? -0.224 -3.157 12.950 1.00 98.50 178 TRP A C 1
ATOM 1415 O O . TRP A 1 178 ? -0.232 -4.162 12.234 1.00 98.50 178 TRP A O 1
ATOM 1425 N N . VAL A 1 179 ? -0.443 -1.933 12.475 1.00 98.75 179 VAL A N 1
ATOM 1426 C CA . VAL A 1 179 ? -0.608 -1.619 11.051 1.00 98.75 179 VAL A CA 1
ATOM 1427 C C . VAL A 1 179 ? 0.195 -0.368 10.715 1.00 98.75 179 VAL A C 1
ATOM 1429 O O . VAL A 1 179 ? 0.059 0.643 11.398 1.00 98.75 179 VAL A O 1
ATOM 1432 N N . PHE A 1 180 ? 0.976 -0.407 9.641 1.00 98.69 180 PHE A N 1
ATOM 1433 C CA . PHE A 1 180 ? 1.602 0.764 9.030 1.00 98.69 180 PHE A CA 1
ATOM 1434 C C . PHE A 1 180 ? 1.002 0.975 7.645 1.00 98.69 180 PHE A C 1
ATOM 1436 O O . PHE A 1 180 ? 1.024 0.065 6.821 1.00 98.69 180 PHE A O 1
ATOM 1443 N N . VAL A 1 181 ? 0.456 2.160 7.393 1.00 98.69 181 VAL A N 1
ATOM 1444 C CA . VAL A 1 181 ? -0.102 2.555 6.096 1.00 98.69 181 VAL A CA 1
ATOM 1445 C C . VAL A 1 181 ? 0.801 3.625 5.515 1.00 98.69 181 VAL A C 1
ATOM 1447 O O . VAL A 1 181 ? 1.070 4.613 6.191 1.00 98.69 181 VAL A O 1
ATOM 1450 N N . VAL A 1 182 ? 1.228 3.454 4.269 1.00 98.44 182 VAL A N 1
ATOM 1451 C CA . VAL A 1 182 ? 1.924 4.482 3.490 1.00 98.44 182 VAL A CA 1
ATOM 1452 C C . VAL A 1 182 ? 1.266 4.613 2.127 1.00 98.44 182 VAL A C 1
ATOM 1454 O O . VAL A 1 182 ? 0.961 3.613 1.479 1.00 98.44 182 VAL A O 1
ATOM 1457 N N . THR A 1 183 ? 1.004 5.845 1.704 1.00 97.44 183 THR A N 1
ATOM 1458 C CA . THR A 1 183 ? 0.327 6.151 0.441 1.00 97.44 183 THR A CA 1
ATOM 1459 C C . THR A 1 183 ? 1.139 7.167 -0.340 1.00 97.44 183 THR A C 1
ATOM 1461 O O . THR A 1 183 ? 1.440 8.229 0.196 1.00 97.44 183 THR A O 1
ATOM 1464 N N . TRP A 1 184 ? 1.431 6.876 -1.606 1.00 94.44 184 TRP A N 1
ATOM 1465 C CA . TRP A 1 184 ? 2.041 7.818 -2.541 1.00 94.44 184 TRP A CA 1
ATOM 1466 C C . TRP A 1 184 ? 0.986 8.384 -3.483 1.00 94.44 184 TRP A C 1
ATOM 1468 O O . TRP A 1 184 ? 0.111 7.672 -3.988 1.00 94.44 184 TRP A O 1
ATOM 1478 N N . LYS A 1 185 ? 1.093 9.685 -3.725 1.00 91.62 185 LYS A N 1
ATOM 1479 C CA . LYS A 1 185 ? 0.284 10.465 -4.650 1.00 91.62 185 LYS A CA 1
ATOM 1480 C C . LYS A 1 185 ? 1.220 11.230 -5.569 1.00 91.62 185 LYS A C 1
ATOM 1482 O O . LYS A 1 185 ? 1.966 12.095 -5.112 1.00 91.62 185 LYS A O 1
ATOM 1487 N N . TYR A 1 186 ? 1.110 10.964 -6.861 1.00 89.50 186 TYR A N 1
ATOM 1488 C CA . TYR A 1 186 ? 1.865 11.681 -7.878 1.00 89.50 186 TYR A CA 1
ATOM 1489 C C . TYR A 1 186 ? 0.952 12.617 -8.655 1.00 89.50 186 TYR A C 1
ATOM 1491 O O . TYR A 1 186 ? -0.117 12.230 -9.140 1.00 89.50 186 TYR A O 1
ATOM 1499 N N . GLY A 1 187 ? 1.404 13.858 -8.785 1.00 84.06 187 GLY A N 1
ATOM 1500 C CA . GLY A 1 187 ? 0.744 14.904 -9.551 1.00 84.06 187 GLY A CA 1
ATOM 1501 C C . GLY A 1 187 ? -0.040 15.889 -8.672 1.00 84.06 187 GLY A C 1
ATOM 1502 O O . GLY A 1 187 ? -0.613 15.510 -7.651 1.00 84.06 187 GLY A O 1
ATOM 1503 N N . PRO A 1 188 ? -0.110 17.169 -9.079 1.00 68.31 188 PRO A N 1
ATOM 1504 C CA . PRO A 1 188 ? -0.646 18.255 -8.251 1.00 68.31 188 PRO A CA 1
ATOM 1505 C C . PRO A 1 188 ? -2.181 18.281 -8.189 1.00 68.31 188 PRO A C 1
ATOM 1507 O O . PRO A 1 188 ? -2.769 19.137 -7.527 1.00 68.31 188 PRO A O 1
ATOM 1510 N N . GLN A 1 189 ? -2.846 17.400 -8.937 1.00 69.44 189 GLN A N 1
ATOM 1511 C CA . GLN A 1 189 ? -4.295 17.394 -9.058 1.00 69.44 189 GLN A CA 1
ATOM 1512 C C . GLN A 1 189 ? -4.961 16.703 -7.867 1.00 69.44 189 GLN A C 1
ATOM 1514 O O . GLN A 1 189 ? -4.409 15.818 -7.218 1.00 69.44 189 GLN A O 1
ATOM 1519 N N . GLN A 1 190 ? -6.204 17.107 -7.604 1.00 69.25 190 GLN A N 1
ATOM 1520 C CA . GLN A 1 190 ? -7.018 16.539 -6.533 1.00 69.25 190 GLN A CA 1
ATOM 1521 C C . GLN A 1 190 ? -7.287 15.040 -6.741 1.00 69.25 190 GLN A C 1
ATOM 1523 O O . GLN A 1 190 ? -7.261 14.290 -5.767 1.00 69.25 190 GLN A O 1
ATOM 1528 N N . ASN A 1 191 ? -7.485 14.620 -7.998 1.00 80.81 191 ASN A N 1
ATOM 1529 C CA . ASN A 1 191 ? -7.311 13.233 -8.420 1.00 80.81 191 ASN A CA 1
ATOM 1530 C C . ASN A 1 191 ? -5.845 13.060 -8.856 1.00 80.81 191 ASN A C 1
ATOM 1532 O O . ASN A 1 191 ? -5.476 13.628 -9.887 1.00 80.81 191 ASN A O 1
ATOM 1536 N N . PRO A 1 192 ? -5.000 12.364 -8.080 1.00 87.19 192 PRO A N 1
ATOM 1537 C CA . PRO A 1 192 ? -3.609 12.155 -8.455 1.00 87.19 192 PRO A CA 1
ATOM 1538 C C . PRO A 1 192 ? -3.522 11.372 -9.772 1.00 87.19 192 PRO A C 1
ATOM 1540 O O . PRO A 1 192 ? -4.362 10.523 -10.063 1.00 87.19 192 PRO A O 1
ATOM 1543 N N . ALA A 1 193 ? -2.488 11.655 -10.561 1.00 89.81 193 ALA A N 1
ATOM 1544 C CA . ALA A 1 193 ? -2.210 10.918 -11.790 1.00 89.81 193 ALA A CA 1
ATOM 1545 C C . ALA A 1 193 ? -1.837 9.463 -11.481 1.00 89.81 193 ALA A C 1
ATOM 1547 O O . ALA A 1 193 ? -2.193 8.559 -12.236 1.00 89.81 193 ALA A O 1
ATOM 1548 N N . ILE A 1 194 ? -1.129 9.248 -10.368 1.00 91.94 194 ILE A N 1
ATOM 1549 C CA . ILE A 1 194 ? -0.754 7.922 -9.882 1.00 91.94 194 ILE A CA 1
ATOM 1550 C C . ILE A 1 194 ? -1.035 7.848 -8.375 1.00 91.94 194 ILE A C 1
ATOM 1552 O O . ILE A 1 194 ? -0.601 8.721 -7.617 1.00 91.94 194 ILE A O 1
ATOM 1556 N N . LEU A 1 195 ? -1.776 6.823 -7.945 1.00 94.44 195 LEU A N 1
ATOM 1557 C CA . LEU A 1 195 ? -2.092 6.545 -6.541 1.00 94.44 195 LEU A CA 1
ATOM 1558 C C . LEU A 1 195 ? -1.766 5.091 -6.190 1.00 94.44 195 LEU A C 1
ATOM 1560 O O . LEU A 1 195 ? -2.338 4.163 -6.762 1.00 94.44 195 LEU A O 1
ATOM 1564 N N . LEU A 1 196 ? -0.909 4.899 -5.193 1.00 95.38 196 LEU A N 1
ATOM 1565 C CA . LEU A 1 196 ? -0.516 3.586 -4.674 1.00 95.38 196 LEU A CA 1
ATOM 1566 C C . LEU A 1 196 ? -0.402 3.626 -3.153 1.00 95.38 196 LEU A C 1
ATOM 1568 O O . LEU A 1 196 ? -0.082 4.659 -2.568 1.00 95.38 196 LEU A O 1
ATOM 1572 N N . GLN A 1 197 ? -0.669 2.496 -2.506 1.00 98.19 197 GLN A N 1
ATOM 1573 C CA . GLN A 1 197 ? -0.581 2.356 -1.057 1.00 98.19 197 GLN A CA 1
ATOM 1574 C C . GLN A 1 197 ? -0.004 0.997 -0.682 1.00 98.19 197 GLN A C 1
ATOM 1576 O O . GLN A 1 197 ? -0.424 -0.025 -1.221 1.00 98.19 197 GLN A O 1
ATOM 1581 N N . VAL A 1 198 ? 0.897 0.991 0.297 1.00 98.81 198 VAL A N 1
ATOM 1582 C CA . VAL A 1 198 ? 1.356 -0.223 0.974 1.00 98.81 198 VAL A CA 1
ATOM 1583 C C . VAL A 1 198 ? 0.829 -0.223 2.402 1.00 98.81 198 VAL A C 1
ATOM 1585 O O . VAL A 1 198 ? 0.831 0.801 3.086 1.00 98.81 198 VAL A O 1
ATOM 1588 N N . VAL A 1 199 ? 0.362 -1.386 2.850 1.00 98.88 199 VAL A N 1
ATOM 1589 C CA . VAL A 1 199 ? -0.108 -1.605 4.219 1.00 98.88 199 VAL A CA 1
ATOM 1590 C C . VAL A 1 199 ? 0.662 -2.770 4.813 1.00 98.88 199 VAL A C 1
ATOM 1592 O O . VAL A 1 199 ? 0.448 -3.906 4.402 1.00 98.88 199 VAL A O 1
ATOM 1595 N N . LEU A 1 200 ? 1.542 -2.506 5.774 1.00 98.75 200 LEU A N 1
ATOM 1596 C CA . LEU A 1 200 ? 2.201 -3.547 6.562 1.00 98.75 200 LEU A CA 1
ATOM 1597 C C . LEU A 1 200 ? 1.303 -3.902 7.743 1.00 98.75 200 LEU A C 1
ATOM 1599 O O . LEU A 1 200 ? 0.787 -3.016 8.424 1.00 98.75 200 LEU A O 1
ATOM 1603 N N . VAL A 1 201 ? 1.111 -5.190 7.992 1.00 98.56 201 VAL A N 1
ATOM 1604 C CA . VAL A 1 201 ? 0.194 -5.701 9.012 1.00 98.56 201 VAL A CA 1
ATOM 1605 C C . VAL A 1 201 ? 0.932 -6.735 9.850 1.00 98.56 201 VAL A C 1
ATOM 1607 O O . VAL A 1 201 ? 1.456 -7.707 9.314 1.00 98.56 201 VAL A O 1
ATOM 1610 N N . SER A 1 202 ? 0.964 -6.549 11.167 1.00 97.44 202 SER A N 1
ATOM 1611 C CA . SER A 1 202 ? 1.565 -7.494 12.111 1.00 97.44 202 SER A CA 1
ATOM 1612 C C . SER A 1 202 ? 0.570 -7.883 13.196 1.00 97.44 202 SER A C 1
ATOM 1614 O O . SER A 1 202 ? -0.208 -7.059 13.680 1.00 97.44 202 SER A O 1
ATOM 1616 N N . GLY A 1 203 ? 0.589 -9.160 13.562 1.00 95.12 203 GLY A N 1
ATOM 1617 C CA . GLY A 1 203 ? -0.082 -9.733 14.730 1.00 95.12 203 GLY A CA 1
ATOM 1618 C C . GLY A 1 203 ? 0.912 -10.221 15.784 1.00 95.12 203 GLY A C 1
ATOM 1619 O O . GLY A 1 203 ? 0.547 -11.024 16.636 1.00 95.12 203 GLY A O 1
ATOM 1620 N N . GLY A 1 204 ? 2.177 -9.792 15.704 1.00 87.94 204 GLY A N 1
ATOM 1621 C CA . GLY A 1 204 ? 3.290 -10.334 16.489 1.00 87.94 204 GLY A CA 1
ATOM 1622 C C . GLY A 1 204 ? 3.992 -11.465 15.741 1.00 87.94 204 GLY A C 1
ATOM 1623 O O . GLY A 1 204 ? 4.992 -11.227 15.072 1.00 87.94 204 GLY A O 1
ATOM 1624 N N . ASP A 1 205 ? 3.437 -12.677 15.804 1.00 83.81 205 ASP A N 1
ATOM 1625 C CA . ASP A 1 205 ? 4.057 -13.882 15.219 1.00 83.81 205 ASP A CA 1
ATOM 1626 C C . ASP A 1 205 ? 3.809 -14.036 13.710 1.00 83.81 205 ASP A C 1
ATOM 1628 O O . ASP A 1 205 ? 4.439 -14.853 13.034 1.00 83.81 205 ASP A O 1
ATOM 1632 N N . LEU A 1 206 ? 2.841 -13.286 13.183 1.00 92.56 206 LEU A N 1
ATOM 1633 C CA . LEU A 1 206 ? 2.450 -13.292 11.781 1.00 92.56 206 LEU A CA 1
ATOM 1634 C C . LEU A 1 206 ? 2.511 -11.879 11.228 1.00 92.56 206 LEU A C 1
ATOM 1636 O O . LEU A 1 206 ? 1.975 -10.947 11.832 1.00 92.56 206 LEU A O 1
ATOM 1640 N N . SER A 1 207 ? 3.099 -11.752 10.048 1.00 96.25 207 SER A N 1
ATOM 1641 C CA . SER A 1 207 ? 3.166 -10.510 9.298 1.00 96.25 207 SER A CA 1
ATOM 1642 C C . SER A 1 207 ? 2.684 -10.716 7.869 1.00 96.25 207 SER A C 1
ATOM 1644 O O . SER A 1 207 ? 2.8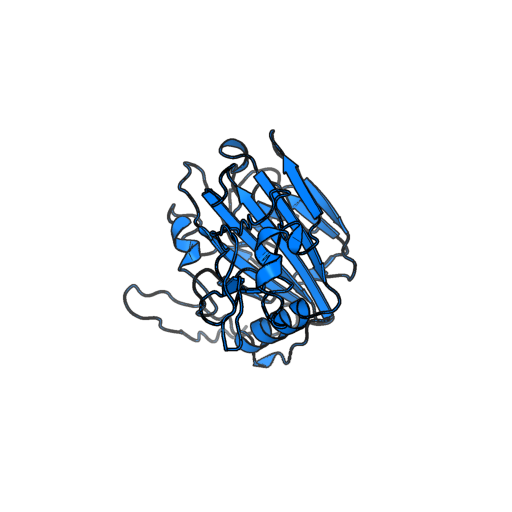08 -11.795 7.283 1.00 96.25 207 SER A O 1
ATOM 1646 N N . PHE A 1 208 ? 2.092 -9.662 7.326 1.00 97.94 208 PHE A N 1
ATOM 1647 C CA . PHE A 1 208 ? 1.543 -9.589 5.982 1.00 97.94 208 PHE A CA 1
ATOM 1648 C C . PHE A 1 208 ? 1.779 -8.187 5.440 1.00 97.94 208 PHE A C 1
ATOM 1650 O O . PHE A 1 208 ? 1.869 -7.228 6.210 1.00 97.94 208 PHE A O 1
ATOM 1657 N N . PHE A 1 209 ? 1.776 -8.043 4.123 1.00 98.62 209 PHE A N 1
ATOM 1658 C CA . PHE A 1 209 ? 1.634 -6.731 3.509 1.00 98.62 209 PHE A CA 1
ATOM 1659 C C . PHE A 1 209 ? 0.623 -6.754 2.374 1.00 98.62 209 PHE A C 1
ATOM 1661 O O . PHE A 1 209 ? 0.420 -7.768 1.703 1.00 98.62 209 PHE A O 1
ATOM 1668 N N . LEU A 1 210 ? -0.028 -5.612 2.189 1.00 98.69 210 LEU A N 1
ATOM 1669 C CA . LEU A 1 210 ? -0.958 -5.354 1.104 1.00 98.69 210 LEU A CA 1
ATOM 1670 C C . LEU A 1 210 ? -0.389 -4.261 0.205 1.00 98.69 210 LEU A C 1
ATOM 1672 O O . LEU A 1 210 ? 0.208 -3.308 0.703 1.00 98.69 210 LEU A O 1
ATOM 1676 N N . MET A 1 211 ? -0.651 -4.363 -1.091 1.00 98.56 211 MET A N 1
ATOM 1677 C CA . MET A 1 211 ? -0.483 -3.275 -2.053 1.00 98.56 211 MET A CA 1
ATOM 1678 C C . MET A 1 211 ? -1.849 -2.949 -2.649 1.00 98.56 211 MET A C 1
ATOM 1680 O O . MET A 1 211 ? -2.560 -3.852 -3.094 1.00 98.56 211 MET A O 1
ATOM 1684 N N . ASN A 1 212 ? -2.220 -1.672 -2.644 1.00 98.38 212 ASN A N 1
ATOM 1685 C CA . ASN A 1 212 ? -3.458 -1.171 -3.232 1.00 98.38 212 ASN A CA 1
ATOM 1686 C C . ASN A 1 212 ? -3.129 -0.180 -4.352 1.00 98.38 212 ASN A C 1
ATOM 1688 O O . ASN A 1 212 ? -2.352 0.754 -4.147 1.00 98.38 212 ASN A O 1
ATOM 1692 N N . TYR A 1 213 ? -3.765 -0.359 -5.506 1.00 97.06 213 TYR A N 1
ATOM 1693 C CA . TYR A 1 213 ? -3.554 0.444 -6.707 1.00 97.06 213 TYR A CA 1
ATOM 1694 C C . TYR A 1 213 ? -4.808 1.237 -7.063 1.00 97.06 213 TYR A C 1
ATOM 1696 O O . TYR A 1 213 ? -5.908 0.686 -7.164 1.00 97.06 213 TYR A O 1
ATOM 1704 N N . GLY A 1 214 ? -4.637 2.546 -7.233 1.00 94.62 214 GLY A N 1
ATOM 1705 C CA . GLY A 1 214 ? -5.620 3.438 -7.832 1.00 94.62 214 GLY A CA 1
ATOM 1706 C C . GLY A 1 214 ? -5.337 3.639 -9.315 1.00 94.62 214 GLY A C 1
ATOM 1707 O O . GLY A 1 214 ? -4.798 2.762 -9.984 1.00 94.62 214 GLY A O 1
ATOM 1708 N N . ASP A 1 215 ? -5.708 4.800 -9.848 1.00 91.38 215 ASP A N 1
ATOM 1709 C CA . ASP A 1 215 ? -5.300 5.152 -11.205 1.00 91.38 215 ASP A CA 1
ATOM 1710 C C . ASP A 1 215 ? -3.773 5.290 -11.285 1.00 91.38 215 ASP A C 1
ATOM 1712 O O . ASP A 1 215 ? -3.151 5.820 -10.367 1.00 91.38 215 ASP A O 1
ATOM 1716 N N . CYS A 1 216 ? -3.190 4.801 -12.383 1.00 89.81 216 CYS A N 1
ATOM 1717 C CA . CYS A 1 216 ? -1.777 4.952 -12.721 1.00 89.81 216 CYS A CA 1
ATOM 1718 C C . CYS A 1 216 ? -1.675 5.506 -14.150 1.00 89.81 216 CYS A C 1
ATOM 1720 O O . CYS A 1 216 ? -1.913 4.793 -15.129 1.00 89.81 216 CYS A O 1
ATOM 1722 N N . ALA A 1 217 ? -1.381 6.798 -14.280 1.00 87.94 217 ALA A N 1
ATOM 1723 C CA . ALA A 1 217 ? -1.141 7.460 -15.557 1.00 87.94 217 ALA A CA 1
ATOM 1724 C C . ALA A 1 217 ? 0.069 6.860 -16.287 1.00 87.94 217 ALA A C 1
ATOM 1726 O O . ALA A 1 217 ? 1.009 6.385 -15.656 1.00 87.94 217 ALA A O 1
ATOM 1727 N N . THR A 1 218 ? 0.032 6.874 -17.623 1.00 83.31 218 THR A N 1
ATOM 1728 C CA . THR A 1 218 ? 1.138 6.367 -18.438 1.00 83.31 218 THR A CA 1
ATOM 1729 C C . THR A 1 218 ? 2.311 7.333 -18.355 1.00 83.31 218 THR A C 1
ATOM 1731 O O . THR A 1 218 ? 2.160 8.504 -18.704 1.00 83.31 218 THR A O 1
ATOM 1734 N N . ILE A 1 219 ? 3.478 6.825 -17.988 1.00 77.81 219 ILE A N 1
ATOM 1735 C CA . ILE A 1 219 ? 4.770 7.460 -18.207 1.00 77.81 219 ILE A CA 1
ATOM 1736 C C . ILE A 1 219 ? 5.698 6.549 -19.018 1.00 77.81 219 ILE A C 1
ATOM 1738 O O . ILE A 1 219 ? 5.488 5.337 -19.124 1.00 77.81 219 ILE A O 1
ATOM 1742 N N . SER A 1 220 ? 6.707 7.147 -19.639 1.00 75.50 220 SER A N 1
ATOM 1743 C CA . SER A 1 220 ? 7.654 6.482 -20.535 1.00 75.50 220 SER A CA 1
ATOM 1744 C C . SER A 1 220 ? 8.876 5.922 -19.803 1.00 75.50 220 SER A C 1
ATOM 1746 O O . SER A 1 220 ? 9.986 6.098 -20.287 1.00 75.50 220 SER A O 1
ATOM 1748 N N . GLU A 1 221 ? 8.668 5.249 -18.670 1.00 76.25 221 GLU A N 1
ATOM 1749 C CA . GLU A 1 221 ? 9.737 4.653 -17.856 1.00 76.25 221 GLU A CA 1
ATOM 1750 C C . GLU A 1 221 ? 9.522 3.163 -17.605 1.00 76.25 221 GLU A C 1
ATOM 1752 O O . GLU A 1 221 ? 8.419 2.626 -17.772 1.00 76.25 221 GLU A O 1
ATOM 1757 N N . GLN A 1 222 ? 10.602 2.495 -17.204 1.00 79.69 222 GLN A N 1
ATOM 1758 C CA . GLN A 1 222 ? 10.532 1.137 -16.679 1.00 79.69 222 GLN A CA 1
ATOM 1759 C C . GLN A 1 222 ? 9.868 1.154 -15.305 1.00 79.69 222 GLN A C 1
ATOM 1761 O O . GLN A 1 222 ? 10.199 1.963 -14.448 1.00 79.69 222 GLN A O 1
ATOM 1766 N N . MET A 1 223 ? 8.902 0.258 -15.129 1.00 83.75 223 MET A N 1
ATOM 1767 C CA . MET A 1 223 ? 8.036 0.192 -13.960 1.00 83.75 223 MET A CA 1
ATOM 1768 C C . MET A 1 223 ? 8.044 -1.208 -13.416 1.00 83.75 223 MET A C 1
ATOM 1770 O O . MET A 1 223 ? 7.832 -2.162 -14.167 1.00 83.75 223 MET A O 1
ATOM 1774 N N . GLU A 1 224 ? 8.199 -1.336 -12.109 1.00 86.94 224 GLU A N 1
ATOM 1775 C CA . GLU A 1 224 ? 8.184 -2.646 -11.483 1.00 86.94 224 GLU A CA 1
ATOM 1776 C C . GLU A 1 224 ? 7.450 -2.596 -10.151 1.00 86.94 224 GLU A C 1
ATOM 1778 O O . GLU A 1 224 ? 7.610 -1.675 -9.352 1.00 86.94 224 GLU A O 1
ATOM 1783 N N . ALA A 1 225 ? 6.608 -3.596 -9.910 1.00 92.00 225 ALA A N 1
ATOM 1784 C CA . ALA A 1 225 ? 5.878 -3.733 -8.661 1.00 92.00 225 ALA A CA 1
ATOM 1785 C C . ALA A 1 225 ? 6.042 -5.152 -8.124 1.00 92.00 225 ALA A C 1
ATOM 1787 O O . ALA A 1 225 ? 5.981 -6.119 -8.886 1.00 92.00 225 ALA A O 1
ATOM 1788 N N . GLY A 1 226 ? 6.255 -5.292 -6.819 1.00 93.50 226 GLY A N 1
ATOM 1789 C CA . GLY A 1 226 ? 6.631 -6.567 -6.228 1.00 93.50 226 GLY A CA 1
ATOM 1790 C C . GLY A 1 226 ? 7.432 -6.440 -4.939 1.00 93.50 226 GLY A C 1
ATOM 1791 O O . GLY A 1 226 ? 7.348 -5.445 -4.220 1.00 93.50 226 GLY A O 1
ATOM 1792 N N . TYR A 1 227 ? 8.204 -7.475 -4.634 1.00 93.38 227 TYR A N 1
ATOM 1793 C CA . TYR A 1 227 ? 9.112 -7.498 -3.492 1.00 93.38 227 TYR A CA 1
ATOM 1794 C C . TYR A 1 227 ? 10.313 -8.405 -3.762 1.00 93.38 227 TYR A C 1
ATOM 1796 O O . TYR A 1 227 ? 10.198 -9.386 -4.505 1.00 93.38 227 TYR A O 1
ATOM 1804 N N . ASP A 1 228 ? 11.440 -8.079 -3.132 1.00 90.25 228 ASP A N 1
ATOM 1805 C CA . ASP A 1 228 ? 12.676 -8.864 -3.146 1.00 90.25 228 ASP A CA 1
ATOM 1806 C C . ASP A 1 228 ? 13.197 -8.952 -1.716 1.00 90.25 228 ASP A C 1
ATOM 1808 O O . ASP A 1 228 ? 13.037 -8.019 -0.921 1.00 90.25 228 ASP A O 1
ATOM 1812 N N . THR A 1 229 ? 13.852 -10.060 -1.408 1.00 91.25 229 THR A N 1
ATOM 1813 C CA . THR A 1 229 ? 14.642 -10.198 -0.188 1.00 91.25 229 THR A CA 1
ATOM 1814 C C . THR A 1 229 ? 16.119 -10.267 -0.533 1.00 91.25 229 THR A C 1
ATOM 1816 O O . THR A 1 229 ? 16.493 -10.541 -1.671 1.00 91.25 229 THR A O 1
ATOM 1819 N N . ILE A 1 230 ? 16.977 -10.155 0.471 1.00 89.31 230 ILE A N 1
ATOM 1820 C CA . ILE A 1 230 ? 18.422 -10.357 0.366 1.00 89.31 230 ILE A CA 1
ATOM 1821 C C . ILE A 1 230 ? 18.730 -11.639 -0.425 1.00 89.31 230 ILE A C 1
ATOM 1823 O O . ILE A 1 230 ? 18.168 -12.708 -0.160 1.00 89.31 230 ILE A O 1
ATOM 1827 N N . ASN A 1 231 ? 19.635 -11.535 -1.404 1.00 87.88 231 ASN A N 1
ATOM 1828 C CA . ASN A 1 231 ? 19.999 -12.591 -2.365 1.00 87.88 231 ASN A CA 1
ATOM 1829 C C . ASN A 1 231 ? 18.832 -13.151 -3.202 1.00 87.88 231 ASN A C 1
ATOM 1831 O O . ASN A 1 231 ? 18.980 -14.188 -3.854 1.00 87.88 231 ASN A O 1
ATOM 1835 N N . SER A 1 232 ? 17.681 -12.490 -3.178 1.00 87.81 232 SER A N 1
ATOM 1836 C CA . SER A 1 232 ? 16.436 -12.898 -3.820 1.00 87.81 232 SER A CA 1
ATOM 1837 C C . SER A 1 232 ? 15.948 -14.292 -3.449 1.00 87.81 232 SER A C 1
ATOM 1839 O O . SER A 1 232 ? 15.381 -15.005 -4.286 1.00 87.81 232 SER A O 1
ATOM 1841 N N . ILE A 1 233 ? 16.165 -14.675 -2.183 1.00 88.62 233 ILE A N 1
ATOM 1842 C CA . ILE A 1 233 ? 15.659 -15.930 -1.605 1.00 88.62 233 ILE A CA 1
ATOM 1843 C C . ILE A 1 233 ? 14.145 -16.023 -1.814 1.00 88.62 233 ILE A C 1
ATOM 1845 O O . ILE A 1 233 ? 13.656 -17.032 -2.330 1.00 88.62 233 ILE A O 1
ATOM 1849 N N . TYR A 1 234 ? 13.427 -14.947 -1.494 1.00 89.31 234 TYR A N 1
ATOM 1850 C CA . TYR A 1 234 ? 12.015 -14.780 -1.794 1.00 89.31 234 TYR A CA 1
ATOM 1851 C C . TYR A 1 234 ? 11.842 -13.524 -2.638 1.00 89.31 234 TYR A C 1
ATOM 1853 O O . TYR A 1 234 ? 12.307 -12.450 -2.279 1.00 89.31 234 TYR A O 1
ATOM 1861 N N . HIS A 1 235 ? 11.165 -13.660 -3.770 1.00 90.00 235 HIS A N 1
ATOM 1862 C CA . HIS A 1 235 ? 10.851 -12.525 -4.623 1.00 90.00 235 HIS A CA 1
ATOM 1863 C C . HIS A 1 235 ? 9.564 -12.780 -5.393 1.00 90.00 235 HIS A C 1
ATOM 1865 O O . HIS A 1 235 ? 9.200 -13.927 -5.683 1.00 90.00 235 HIS A O 1
ATOM 1871 N N . PHE A 1 236 ? 8.885 -11.700 -5.755 1.00 91.00 236 PHE A N 1
ATOM 1872 C CA . PHE A 1 236 ? 7.719 -11.745 -6.619 1.00 91.00 236 PHE A CA 1
ATOM 1873 C C . PHE A 1 236 ? 7.636 -10.472 -7.446 1.00 91.00 236 PHE A C 1
ATOM 1875 O O . PHE A 1 236 ? 7.720 -9.377 -6.901 1.00 91.00 236 PHE A O 1
ATOM 1882 N N . VAL A 1 237 ? 7.398 -10.630 -8.746 1.00 90.69 237 VAL A N 1
ATOM 1883 C CA . VAL A 1 237 ? 7.090 -9.527 -9.658 1.00 90.69 237 VAL A CA 1
ATOM 1884 C C . VAL A 1 237 ? 5.614 -9.612 -10.007 1.00 90.69 237 VAL A C 1
ATOM 1886 O O . VAL A 1 237 ? 5.140 -10.648 -10.482 1.00 90.69 237 VAL A O 1
ATOM 1889 N N . ILE A 1 238 ? 4.878 -8.530 -9.770 1.00 91.19 238 ILE A N 1
ATOM 1890 C CA . ILE A 1 238 ? 3.463 -8.445 -10.112 1.00 91.19 238 ILE A CA 1
ATOM 1891 C C . ILE A 1 238 ? 3.323 -8.483 -11.641 1.00 91.19 238 ILE A C 1
ATOM 1893 O O . ILE A 1 238 ? 3.913 -7.639 -12.327 1.00 91.19 238 ILE A O 1
ATOM 1897 N N . PRO A 1 239 ? 2.546 -9.433 -12.201 1.00 88.75 239 PRO A N 1
ATOM 1898 C CA . PRO A 1 239 ? 2.238 -9.457 -13.625 1.00 88.75 239 PRO A CA 1
ATOM 1899 C C . PRO A 1 239 ? 1.691 -8.110 -14.104 1.00 88.75 239 PRO A C 1
ATOM 1901 O O . PRO A 1 239 ? 1.010 -7.414 -13.361 1.00 88.75 239 PRO A O 1
ATOM 1904 N N . ASP A 1 240 ? 1.978 -7.757 -15.352 1.00 84.44 240 ASP A N 1
ATOM 1905 C CA . ASP A 1 240 ? 1.631 -6.473 -15.978 1.00 84.44 240 ASP A CA 1
ATOM 1906 C C . ASP A 1 240 ? 2.384 -5.231 -15.478 1.00 84.44 240 ASP A C 1
ATOM 1908 O O . ASP A 1 240 ? 2.327 -4.200 -16.146 1.00 84.44 240 ASP A O 1
ATOM 1912 N N . SER A 1 241 ? 3.154 -5.304 -14.385 1.00 86.44 241 SER A N 1
ATOM 1913 C CA . SER A 1 241 ? 3.961 -4.151 -13.953 1.00 86.44 241 SER A CA 1
ATOM 1914 C C . SER A 1 241 ? 5.079 -3.814 -14.953 1.00 86.44 241 SER A C 1
ATOM 1916 O O . SER A 1 241 ? 5.219 -2.658 -15.340 1.00 86.44 241 SER A O 1
ATOM 1918 N N . THR A 1 242 ? 5.779 -4.829 -15.471 1.00 83.44 242 THR A N 1
ATOM 1919 C CA . THR A 1 242 ? 7.019 -4.667 -16.259 1.00 83.44 242 THR A CA 1
ATOM 1920 C C . THR A 1 242 ? 6.838 -4.650 -17.780 1.00 83.44 242 THR A C 1
ATOM 1922 O O . THR A 1 242 ? 7.776 -4.373 -18.523 1.00 83.44 242 THR A O 1
ATOM 1925 N N . ASN A 1 243 ? 5.637 -4.947 -18.285 1.00 78.38 243 ASN A N 1
ATOM 1926 C CA . ASN A 1 243 ? 5.357 -5.062 -19.726 1.00 78.38 243 ASN A CA 1
ATOM 1927 C C . ASN A 1 243 ? 4.666 -3.812 -20.311 1.00 78.38 243 ASN A C 1
ATOM 1929 O O . ASN A 1 243 ? 4.065 -3.886 -21.384 1.00 78.38 243 ASN A O 1
ATOM 1933 N N . GLY A 1 244 ? 4.716 -2.682 -19.596 1.00 77.81 244 GLY A N 1
ATOM 1934 C CA . GLY A 1 244 ? 4.049 -1.434 -19.978 1.00 77.81 244 GLY A CA 1
ATOM 1935 C C . GLY A 1 244 ? 2.541 -1.398 -19.697 1.00 77.81 244 GLY A C 1
ATOM 1936 O O . GLY A 1 244 ? 1.902 -0.391 -19.995 1.00 77.81 244 GLY A O 1
ATOM 1937 N N . ASN A 1 245 ? 1.960 -2.447 -19.099 1.00 85.25 245 ASN A N 1
ATOM 1938 C CA . ASN A 1 245 ? 0.536 -2.507 -18.747 1.00 85.25 245 ASN A CA 1
ATOM 1939 C C . ASN A 1 245 ? 0.257 -2.170 -17.272 1.00 85.25 245 ASN A C 1
ATOM 1941 O O . ASN A 1 245 ? -0.819 -2.493 -16.768 1.00 85.25 245 ASN A O 1
ATOM 1945 N N . TYR A 1 246 ? 1.165 -1.482 -16.573 1.00 87.00 246 TYR A N 1
ATOM 1946 C CA . TYR A 1 246 ? 1.031 -1.172 -15.141 1.00 87.00 246 TYR A CA 1
ATOM 1947 C C . TYR A 1 246 ? -0.232 -0.356 -14.804 1.00 87.00 246 TYR A C 1
ATOM 1949 O O . TYR A 1 246 ? -0.729 -0.395 -13.683 1.00 87.00 246 TYR A O 1
ATOM 1957 N N . GLN A 1 247 ? -0.843 0.323 -15.779 1.00 90.06 247 GLN A N 1
ATOM 1958 C CA . GLN A 1 247 ? -2.155 0.966 -15.608 1.00 90.06 247 GLN A CA 1
ATOM 1959 C C . GLN A 1 247 ? -3.274 -0.017 -15.250 1.00 90.06 247 GLN A C 1
ATOM 1961 O O . GLN A 1 247 ? -4.300 0.369 -14.684 1.00 90.06 247 GLN A O 1
ATOM 1966 N N . ASN A 1 248 ? -3.095 -1.287 -15.609 1.00 90.50 248 ASN A N 1
ATOM 1967 C CA . ASN A 1 248 ? -4.025 -2.361 -15.320 1.00 90.50 248 ASN A CA 1
ATOM 1968 C C . ASN A 1 248 ? -3.890 -2.880 -13.883 1.00 90.50 248 ASN A C 1
ATOM 1970 O O . ASN A 1 248 ? -4.752 -3.641 -13.448 1.00 90.50 248 ASN A O 1
ATOM 1974 N N . LEU A 1 249 ? -2.875 -2.454 -13.115 1.00 92.69 249 LEU A N 1
ATOM 1975 C CA . LEU A 1 249 ? -2.668 -2.914 -11.738 1.00 92.69 249 LEU A CA 1
ATOM 1976 C C . LEU A 1 249 ? -3.922 -2.728 -10.876 1.00 92.69 249 LEU A C 1
ATOM 1978 O O . LEU A 1 249 ? -4.268 -3.643 -10.134 1.00 92.69 249 LEU A O 1
ATOM 1982 N N . LYS A 1 250 ? -4.683 -1.644 -11.089 1.00 93.25 250 LYS A N 1
ATOM 1983 C CA . LYS A 1 250 ? -5.991 -1.379 -10.454 1.00 93.25 250 LYS A CA 1
ATOM 1984 C C . LYS A 1 250 ? -7.083 -2.427 -10.707 1.00 93.25 250 LYS A C 1
ATOM 1986 O O . LYS A 1 250 ? -8.084 -2.447 -10.000 1.00 93.25 250 LYS A O 1
ATOM 1991 N N . ASN A 1 251 ? -6.912 -3.282 -11.713 1.00 93.25 251 ASN A N 1
ATOM 1992 C CA . ASN A 1 251 ? -7.836 -4.362 -12.063 1.00 93.25 251 ASN A CA 1
ATOM 1993 C C . ASN A 1 251 ? -7.260 -5.757 -11.768 1.00 93.25 251 ASN A C 1
ATOM 1995 O O . ASN A 1 251 ? -8.015 -6.726 -11.712 1.00 93.25 251 ASN A O 1
ATOM 1999 N N . THR A 1 252 ? -5.943 -5.878 -11.589 1.00 94.06 252 THR A N 1
ATOM 2000 C CA . THR A 1 252 ? -5.274 -7.151 -11.269 1.00 94.06 252 THR A CA 1
ATOM 2001 C C . THR A 1 252 ? -5.267 -7.432 -9.764 1.00 94.06 252 THR A C 1
ATOM 2003 O O . THR A 1 252 ? -5.472 -6.525 -8.957 1.00 94.06 252 THR A O 1
ATOM 2006 N N . THR A 1 253 ? -5.079 -8.697 -9.373 1.00 95.69 253 THR A N 1
ATOM 2007 C CA . THR A 1 253 ? -5.110 -9.128 -7.964 1.00 95.69 253 THR A CA 1
ATOM 2008 C C . THR A 1 253 ? -4.651 -10.580 -7.799 1.00 95.69 253 THR A C 1
ATOM 2010 O O . THR A 1 253 ? -4.854 -11.395 -8.698 1.00 95.69 253 THR A O 1
ATOM 2013 N N . ASN A 1 254 ? -4.128 -10.943 -6.625 1.00 95.69 254 ASN A N 1
ATOM 2014 C CA . ASN A 1 254 ? -3.967 -12.340 -6.190 1.00 95.69 254 ASN A CA 1
ATOM 2015 C C . ASN A 1 254 ? -4.997 -12.789 -5.131 1.00 95.69 254 ASN A C 1
ATOM 2017 O O . ASN A 1 254 ? -4.975 -13.943 -4.712 1.00 95.69 254 ASN A O 1
ATOM 2021 N N . VAL A 1 255 ? -5.908 -11.904 -4.712 1.00 94.94 255 VAL A N 1
ATOM 2022 C CA . VAL A 1 255 ? -6.905 -12.149 -3.650 1.00 94.94 255 VAL A CA 1
ATOM 2023 C C . VAL A 1 255 ? -8.350 -11.933 -4.105 1.00 94.94 255 VAL A C 1
ATOM 2025 O O . VAL A 1 255 ? -9.257 -11.813 -3.285 1.00 94.94 255 VAL A O 1
ATOM 2028 N N . ASN A 1 256 ? -8.581 -11.892 -5.421 1.00 93.00 256 ASN A N 1
ATOM 2029 C CA . ASN A 1 256 ? -9.900 -11.674 -6.024 1.00 93.00 256 ASN A CA 1
ATOM 2030 C C . ASN A 1 256 ? -10.564 -10.345 -5.595 1.00 93.00 256 ASN A C 1
ATOM 2032 O O . ASN A 1 256 ? -11.788 -10.240 -5.512 1.00 93.00 256 ASN A O 1
ATOM 2036 N N . VAL A 1 257 ? -9.749 -9.322 -5.320 1.00 93.75 257 VAL A N 1
ATOM 2037 C CA . VAL A 1 257 ? -10.190 -7.948 -5.051 1.00 93.75 257 VAL A CA 1
ATOM 2038 C C . VAL A 1 257 ? -9.445 -7.028 -6.019 1.00 93.75 257 VAL A C 1
ATOM 2040 O O . VAL A 1 257 ? -8.240 -6.850 -5.846 1.00 93.75 257 VAL A O 1
ATOM 2043 N N . PRO A 1 258 ? -10.114 -6.467 -7.046 1.00 95.06 258 PRO A N 1
ATOM 2044 C CA . PRO A 1 258 ? -9.461 -5.642 -8.061 1.00 95.06 258 PRO A CA 1
ATOM 2045 C C . PRO A 1 258 ? -8.586 -4.547 -7.448 1.00 95.06 258 PRO A C 1
ATOM 2047 O O . PRO A 1 258 ? -9.035 -3.832 -6.551 1.00 95.06 258 PRO A O 1
ATOM 2050 N N . GLY A 1 259 ? -7.338 -4.451 -7.907 1.00 95.56 259 GLY A N 1
ATOM 2051 C CA . GLY A 1 259 ? -6.388 -3.436 -7.458 1.00 95.56 259 GLY A CA 1
ATOM 2052 C C . GLY A 1 259 ? -5.689 -3.762 -6.148 1.00 95.56 259 GLY A C 1
ATOM 2053 O O . GLY A 1 259 ? -4.864 -2.969 -5.703 1.00 95.56 259 GLY A O 1
ATOM 2054 N N . ARG A 1 260 ? -5.990 -4.904 -5.520 1.00 97.94 260 ARG A N 1
ATOM 2055 C CA . ARG A 1 260 ? -5.370 -5.325 -4.266 1.00 97.94 260 ARG A CA 1
ATOM 2056 C C . ARG A 1 260 ? -4.525 -6.574 -4.446 1.00 97.94 260 ARG A C 1
ATOM 2058 O O . ARG A 1 260 ? -5.002 -7.596 -4.941 1.00 97.94 260 ARG A O 1
ATOM 2065 N N . TRP A 1 261 ? -3.308 -6.506 -3.931 1.00 98.06 261 TRP A N 1
ATOM 2066 C CA . TRP A 1 261 ? -2.400 -7.633 -3.775 1.00 98.06 261 TRP A CA 1
ATOM 2067 C C . TRP A 1 261 ? -2.093 -7.845 -2.297 1.00 98.06 261 TRP A C 1
ATOM 2069 O O . TRP A 1 261 ? -1.945 -6.873 -1.559 1.00 98.06 261 TRP A O 1
ATOM 2079 N N . ALA A 1 262 ? -2.030 -9.097 -1.852 1.00 97.94 262 ALA A N 1
ATOM 2080 C CA . ALA A 1 262 ? -1.745 -9.445 -0.463 1.00 97.94 262 ALA A CA 1
ATOM 2081 C C . ALA A 1 262 ? -0.708 -10.559 -0.380 1.00 97.94 262 ALA A C 1
ATOM 2083 O O . ALA A 1 262 ? -0.805 -11.557 -1.095 1.00 97.94 262 ALA A O 1
ATOM 2084 N N . PHE A 1 263 ? 0.245 -10.421 0.530 1.00 96.88 263 PHE A N 1
ATOM 2085 C CA . PHE A 1 263 ? 1.350 -11.357 0.679 1.00 96.88 263 PHE A CA 1
ATOM 2086 C C . PHE A 1 263 ? 1.575 -11.690 2.148 1.00 96.88 263 PHE A C 1
ATOM 2088 O O . PHE A 1 263 ? 1.380 -10.852 3.033 1.00 96.88 263 PHE A O 1
ATOM 2095 N N . ILE A 1 264 ? 1.991 -12.928 2.397 1.00 94.62 264 ILE A N 1
ATOM 2096 C CA . ILE A 1 264 ? 2.512 -13.342 3.696 1.00 94.62 264 ILE A CA 1
ATOM 2097 C C . ILE A 1 264 ? 3.943 -12.810 3.782 1.00 94.62 264 ILE A C 1
ATOM 2099 O O . ILE A 1 264 ? 4.716 -12.973 2.847 1.00 94.62 264 ILE A O 1
ATOM 2103 N N . ALA A 1 265 ? 4.270 -12.155 4.889 1.00 92.62 265 ALA A N 1
ATOM 2104 C CA . ALA A 1 265 ? 5.585 -11.573 5.150 1.00 92.62 265 ALA A CA 1
ATOM 2105 C C . ALA A 1 265 ? 6.278 -12.235 6.346 1.00 92.62 265 ALA A C 1
ATOM 2107 O O . ALA A 1 265 ? 7.311 -11.756 6.797 1.00 92.62 265 ALA A O 1
ATOM 2108 N N . GLY A 1 266 ? 5.670 -13.270 6.924 1.00 81.50 266 GLY A N 1
ATOM 2109 C CA . GLY A 1 266 ? 6.249 -14.013 8.034 1.00 81.50 266 GLY A CA 1
ATOM 2110 C C . GLY A 1 266 ? 7.353 -14.961 7.575 1.00 81.50 266 GLY A C 1
ATOM 2111 O O . GLY A 1 266 ? 7.557 -15.181 6.386 1.00 81.50 266 GLY A O 1
ATOM 2112 N N . ASN A 1 267 ? 8.024 -15.566 8.549 1.00 69.56 267 ASN A N 1
ATOM 2113 C CA . ASN A 1 267 ? 9.103 -16.516 8.319 1.00 69.56 267 ASN A CA 1
ATOM 2114 C C . ASN A 1 267 ? 8.624 -17.722 7.472 1.00 69.56 267 ASN A C 1
ATOM 2116 O O . ASN A 1 267 ? 7.747 -18.489 7.896 1.00 69.56 267 ASN A O 1
ATOM 2120 N N . GLU A 1 268 ? 9.184 -17.864 6.266 1.00 65.25 268 GLU A N 1
ATOM 2121 C CA . GLU A 1 268 ? 8.869 -18.946 5.322 1.00 65.25 268 GLU A CA 1
ATOM 2122 C C . GLU A 1 268 ? 9.758 -20.180 5.535 1.00 65.25 268 GLU A C 1
ATOM 2124 O O . GLU A 1 268 ? 9.352 -21.298 5.207 1.00 65.25 268 GLU A O 1
ATOM 2129 N N . SER A 1 269 ? 10.921 -20.024 6.178 1.00 50.41 269 SER A N 1
ATOM 2130 C CA . SER A 1 269 ? 11.911 -21.093 6.369 1.00 50.41 269 SER A CA 1
ATOM 2131 C C . SER A 1 269 ? 11.491 -22.198 7.361 1.00 50.41 269 SER A C 1
ATOM 2133 O O . SER A 1 269 ? 12.206 -23.184 7.541 1.00 50.41 269 SER A O 1
ATOM 2135 N N . GLY A 1 270 ? 10.284 -22.112 7.936 1.00 42.66 270 GLY A N 1
ATOM 2136 C CA . GLY A 1 270 ? 9.677 -23.152 8.778 1.00 42.66 270 GLY A CA 1
ATOM 2137 C C . GLY A 1 270 ? 8.259 -23.582 8.389 1.00 42.66 270 GLY A C 1
ATOM 2138 O O . GLY A 1 270 ? 7.641 -24.346 9.134 1.00 42.66 270 GLY A O 1
ATOM 2139 N N . ARG A 1 271 ? 7.698 -23.095 7.272 1.00 49.16 271 ARG A N 1
ATOM 2140 C CA . ARG A 1 271 ? 6.290 -23.345 6.920 1.00 49.16 271 ARG A CA 1
ATOM 2141 C C . ARG A 1 271 ? 6.160 -23.913 5.509 1.00 49.16 271 ARG A C 1
ATOM 2143 O O . ARG A 1 271 ? 6.348 -23.213 4.523 1.00 49.16 271 ARG A O 1
ATOM 2150 N N . SER A 1 272 ? 5.771 -25.185 5.411 1.00 34.56 272 SER A N 1
ATOM 2151 C CA . SER A 1 272 ? 5.343 -25.805 4.151 1.00 34.56 272 SER A CA 1
ATOM 2152 C C . SER A 1 272 ? 4.027 -25.179 3.681 1.00 34.56 272 SER A C 1
ATOM 2154 O O . SER A 1 272 ? 2.949 -25.715 3.939 1.00 34.56 272 SER A O 1
ATOM 2156 N N . PHE A 1 273 ? 4.086 -24.028 3.016 1.00 44.34 273 PHE A N 1
ATOM 2157 C CA . PHE A 1 273 ? 2.930 -23.481 2.317 1.00 44.34 273 PHE A CA 1
ATOM 2158 C C . PHE A 1 273 ? 2.896 -23.967 0.871 1.00 44.34 273 PHE A C 1
ATOM 2160 O O . PHE A 1 273 ? 3.898 -24.005 0.160 1.00 44.34 273 PHE A O 1
ATOM 2167 N N . ILE A 1 274 ? 1.693 -24.333 0.435 1.00 36.44 274 ILE A N 1
ATOM 2168 C CA . ILE A 1 274 ? 1.370 -24.555 -0.970 1.00 36.44 274 ILE A CA 1
ATOM 2169 C C . ILE A 1 274 ? 1.562 -23.210 -1.678 1.00 36.44 274 ILE A C 1
ATOM 2171 O O . ILE A 1 274 ? 0.854 -22.251 -1.373 1.00 36.44 274 ILE A O 1
ATOM 2175 N N . LYS A 1 275 ? 2.511 -23.126 -2.617 1.00 35.78 275 LYS A N 1
ATOM 2176 C CA . LYS A 1 275 ? 2.626 -21.969 -3.512 1.00 35.78 275 LYS A CA 1
ATOM 2177 C C . LYS A 1 275 ? 1.330 -21.851 -4.317 1.00 35.78 275 LYS A C 1
ATOM 2179 O O . LYS A 1 275 ? 1.052 -22.678 -5.185 1.00 35.78 275 LYS A O 1
ATOM 2184 N N . PHE A 1 276 ? 0.521 -20.838 -4.021 1.00 36.09 276 PHE A N 1
ATOM 2185 C CA . PHE A 1 276 ? -0.673 -20.534 -4.803 1.00 36.09 276 PHE A CA 1
ATOM 2186 C C . PHE A 1 276 ? -0.251 -19.836 -6.097 1.00 36.09 276 PHE A C 1
ATOM 2188 O O . PHE A 1 276 ? -0.025 -18.630 -6.125 1.00 36.09 276 PHE A O 1
ATOM 2195 N N . TYR A 1 277 ? -0.139 -20.598 -7.183 1.00 33.47 277 TYR A N 1
ATOM 2196 C CA . TYR A 1 277 ? -0.013 -20.025 -8.519 1.00 33.47 277 TYR A CA 1
ATOM 2197 C C . TYR A 1 277 ? -1.408 -19.651 -9.029 1.00 33.47 277 TYR A C 1
ATOM 2199 O O . TYR A 1 277 ? -2.209 -20.512 -9.399 1.00 33.47 277 TYR A O 1
ATOM 2207 N N . VAL A 1 278 ? -1.710 -18.353 -9.065 1.00 35.66 278 VAL A N 1
ATOM 2208 C CA . VAL A 1 278 ? -2.862 -17.846 -9.818 1.00 35.66 278 VAL A CA 1
ATOM 2209 C C . VAL A 1 278 ? -2.440 -17.773 -11.285 1.00 35.66 278 VAL A C 1
ATOM 2211 O O . VAL A 1 278 ? -1.677 -16.896 -11.680 1.00 35.66 278 VAL A O 1
ATOM 2214 N N . SER A 1 279 ? -2.891 -18.733 -12.095 1.00 30.00 279 SER A N 1
ATOM 2215 C CA . SER A 1 279 ? -2.697 -18.692 -13.546 1.00 30.00 279 SER A CA 1
ATOM 2216 C C . SER A 1 279 ? -3.811 -17.852 -14.170 1.00 30.00 279 SER A C 1
ATOM 2218 O O . SER A 1 279 ? -4.985 -18.222 -14.122 1.00 30.00 279 SER A O 1
ATOM 2220 N N . PHE A 1 280 ? -3.451 -16.704 -14.745 1.00 34.97 280 PHE A N 1
ATOM 2221 C CA . PHE A 1 280 ? -4.367 -15.896 -15.543 1.00 34.97 280 PHE A CA 1
ATOM 2222 C C . PHE A 1 280 ? -4.451 -16.485 -16.952 1.00 34.97 280 PHE A C 1
ATOM 2224 O O . PHE A 1 280 ? -3.548 -16.310 -17.767 1.00 34.97 280 PHE A O 1
ATOM 2231 N N . CYS A 1 281 ? -5.541 -17.194 -17.254 1.00 27.05 281 CYS A N 1
ATOM 2232 C CA . CYS A 1 281 ? -5.878 -17.550 -18.627 1.00 27.05 281 CYS A CA 1
ATOM 2233 C C . CYS A 1 281 ? -6.918 -16.551 -19.153 1.00 27.05 281 CYS A C 1
ATOM 2235 O O . CYS A 1 281 ? -7.913 -16.287 -18.480 1.00 27.05 281 CYS A O 1
ATOM 2237 N N . LEU A 1 282 ? -6.687 -16.018 -20.358 1.00 34.28 282 LEU A N 1
ATOM 2238 C CA . LEU A 1 282 ? -7.383 -14.905 -21.039 1.00 34.28 282 LEU A CA 1
ATOM 2239 C C . LEU A 1 282 ? -8.903 -15.067 -21.284 1.00 34.28 282 LEU A C 1
ATOM 2241 O O . LEU A 1 282 ? -9.480 -14.370 -22.111 1.00 34.28 282 LEU A O 1
ATOM 2245 N N . SER A 1 283 ? -9.591 -15.957 -20.575 1.00 32.81 283 SER A N 1
ATOM 2246 C CA . SER A 1 283 ? -11.057 -15.994 -20.580 1.00 32.81 283 SER A CA 1
ATOM 2247 C C . SER A 1 283 ? -11.701 -16.546 -19.308 1.00 32.81 283 SER A C 1
ATOM 2249 O O . SER A 1 283 ? -12.905 -16.378 -19.161 1.00 32.81 283 SER A O 1
ATOM 2251 N N . HIS A 1 284 ? -10.960 -17.167 -18.382 1.00 30.72 284 HIS A N 1
ATOM 2252 C CA . HIS A 1 284 ? -11.514 -17.751 -17.155 1.00 30.72 284 HIS A CA 1
ATOM 2253 C C . HIS A 1 284 ? -10.455 -17.767 -16.042 1.00 30.72 284 HIS A C 1
ATOM 2255 O O . HIS A 1 284 ? -9.324 -18.199 -16.264 1.00 30.72 284 HIS A O 1
ATOM 2261 N N . ILE A 1 285 ? -10.835 -17.336 -14.833 1.00 36.38 285 ILE A N 1
ATOM 2262 C CA . ILE A 1 285 ? -10.023 -17.504 -13.619 1.00 36.38 285 ILE A CA 1
ATOM 2263 C C . ILE A 1 285 ? -9.987 -19.002 -13.297 1.00 36.38 285 ILE A C 1
ATOM 2265 O O . ILE A 1 285 ? -11.003 -19.575 -12.907 1.00 36.38 285 ILE A O 1
ATOM 2269 N N . ILE A 1 286 ? -8.829 -19.643 -13.460 1.00 28.91 286 ILE A N 1
ATOM 2270 C CA . ILE A 1 286 ? -8.598 -21.015 -13.000 1.00 28.91 286 ILE A CA 1
ATOM 2271 C C . ILE A 1 286 ? -7.604 -20.942 -11.838 1.00 28.91 286 ILE A C 1
ATOM 2273 O O . ILE A 1 286 ? -6.402 -20.771 -12.046 1.00 28.91 286 ILE A O 1
ATOM 2277 N N . MET A 1 287 ? -8.091 -21.091 -10.598 1.00 32.12 287 MET A N 1
ATOM 2278 C CA . MET A 1 287 ? -7.209 -21.417 -9.471 1.00 32.12 287 MET A CA 1
ATOM 2279 C C . MET A 1 287 ? -6.608 -22.796 -9.735 1.00 32.12 287 MET A C 1
ATOM 2281 O O . MET A 1 287 ? -7.308 -23.807 -9.704 1.00 32.12 287 MET A O 1
ATOM 2285 N N . SER A 1 288 ? -5.310 -22.835 -10.020 1.00 29.69 288 SER A N 1
ATOM 2286 C CA . SER A 1 288 ? -4.575 -24.079 -10.222 1.00 29.69 288 SER A CA 1
ATOM 2287 C C . SER A 1 288 ? -3.773 -24.370 -8.958 1.00 29.69 288 SER A C 1
ATOM 2289 O O . SER A 1 288 ? -2.816 -23.668 -8.648 1.00 29.69 288 SER A O 1
ATOM 2291 N N . TYR A 1 289 ? -4.167 -25.400 -8.211 1.00 32.34 289 TYR A N 1
ATOM 2292 C CA . TYR A 1 289 ? -3.398 -25.881 -7.065 1.00 32.34 289 TYR A CA 1
ATOM 2293 C C . TYR A 1 289 ? -2.248 -26.746 -7.584 1.00 32.34 289 TYR A C 1
ATOM 2295 O O . TYR A 1 289 ? -2.474 -27.879 -8.008 1.00 32.34 289 TYR A O 1
ATOM 2303 N N . VAL A 1 290 ? -1.018 -26.233 -7.569 1.00 26.27 290 VAL A N 1
ATOM 2304 C CA . VAL A 1 290 ? 0.160 -27.066 -7.838 1.00 26.27 290 VAL A CA 1
ATOM 2305 C C . VAL A 1 290 ? 0.793 -27.431 -6.504 1.00 26.27 290 VAL A C 1
ATOM 2307 O O . VAL A 1 290 ? 1.384 -26.599 -5.822 1.00 26.27 290 VAL A O 1
ATOM 2310 N N . CYS A 1 291 ? 0.635 -28.695 -6.120 1.00 23.12 291 CYS A N 1
ATOM 2311 C CA . CYS A 1 291 ? 1.339 -29.273 -4.986 1.00 23.12 291 CYS A CA 1
ATOM 2312 C C . CYS A 1 291 ? 2.788 -29.532 -5.420 1.00 23.12 291 CYS A C 1
ATOM 2314 O O . CYS A 1 291 ? 3.033 -30.443 -6.209 1.00 23.12 291 CYS A O 1
ATOM 2316 N N . VAL A 1 292 ? 3.738 -28.722 -4.950 1.00 25.58 292 VAL A N 1
ATOM 2317 C CA . VAL A 1 292 ? 5.166 -29.042 -5.066 1.00 25.58 292 VAL A CA 1
ATOM 2318 C C . VAL A 1 292 ? 5.652 -29.421 -3.677 1.00 25.58 292 VAL A C 1
ATOM 2320 O O . VAL A 1 292 ? 5.785 -28.571 -2.802 1.00 25.58 292 VAL A O 1
ATOM 2323 N N . SER A 1 293 ? 5.854 -30.717 -3.471 1.00 23.39 293 SER A N 1
ATOM 2324 C CA . SER A 1 293 ? 6.617 -31.239 -2.341 1.00 23.39 293 SER A CA 1
ATOM 2325 C C . SER A 1 293 ? 8.095 -30.932 -2.595 1.00 23.39 293 SER A C 1
ATOM 2327 O O . SER A 1 293 ? 8.593 -31.270 -3.671 1.00 23.39 293 SER A O 1
ATOM 2329 N N . LEU A 1 294 ? 8.777 -30.299 -1.640 1.00 32.81 294 LEU A N 1
ATOM 2330 C CA . LEU A 1 294 ? 10.228 -30.441 -1.489 1.00 32.81 294 LEU A CA 1
ATOM 2331 C C . LEU A 1 294 ? 10.489 -31.530 -0.450 1.00 32.81 294 LEU A C 1
ATOM 2333 O O . LEU A 1 294 ? 9.779 -31.514 0.582 1.00 32.81 294 LEU A O 1
#

InterPro domains:
  IPR003886 NIDO domain [PF06119] (13-54)
  IPR003886 NIDO domain [PF06119] (99-264)
  IPR003886 NIDO domain [PS51220] (134-267)
  IPR003886 NIDO domain [SM00539] (134-270)
  IPR052749 Alpha-tectorin [PTHR46160] (56-270)

pLDDT: mean 82.06, std 18.42, range [23.12, 98.88]

Sequence (294 aa):
MNYGDCAVLYGQLEAGYDTINSTSYFVIPDSTNGNYQNLKNTTNVNVPGRWAFNAWAAPAIFYLFGSAAGDTEYSLTSDEGYVPVSFSIPYTFFDNTYNSLYVHFNGLLTFNQPEPASGPNYNPTRGAEDFIAALWSDLDDYYSCFFSYQQYTNGSVLTRATHDINQYFPQMNFTASWVFVVTWKYGPQQNPAILLQVVLVSGGDLSFFLMNYGDCATISEQMEAGYDTINSIYHFVIPDSTNGNYQNLKNTTNVNVPGRWAFIAGNESGRSFIKFYVSFCLSHIIMSYVCVSL

Foldseek 3Di:
DFDDADDQDDDFFWDWDADVVRLDIDTDPLRGPSSVRQCQQDEPPPHGRDYDDQPDDFPSPADDWDVVVPWDKDWDLDDKDWDKAADPDWAFFAPDIARIWIHILQQKIWGPDDDDPPFPDDPPPLAQTWIFRLKTWPLSVVFTKMKIKDKDQDDVVQVVVQVVCCLQPVVPNAGFRMKMKMWMFTHPDPRGQWIKMKMWTDRPQWIKMKIATDAHHQDPIAIWGWTAHNRRPDIDTDPCRGPSNVRQCQQDEPRPHRRMYMDTRHHPVPDPDFPFDFDDDPPDGDRDRDDDDD

Radius of gyration: 21.73 Å; chains: 1; bounding box: 64×62×39 Å

Organism: Cyprinus carpio (NCBI:txid7962)